Protein AF-K1SP03-F1 (afdb_monomer)

Secondary structure (DSSP, 8-state):
-PPPB-SSS--TTBHHHHHHHHHHHHHHH-TTS-EEE--BSEEESSTTTSTT-----GGGEEE--TTTB-GGGTTS----GGGGGGEEE--B---TTT---GGGSSS--HHHHIIIIIIIIIIHHHHTTSS-BEEEEE---SSTTHHHHHHHHHHHHHHHT-EEEES-S-TT-TTT--SB-TTSSSB-HHHHHHHHTTS-EETTEEBPS-SSS-STTT-B-TTT----

Structure (mmCIF, N/CA/C/O backbone):
data_AF-K1SP03-F1
#
_entry.id   AF-K1SP03-F1
#
loop_
_atom_site.group_PDB
_atom_site.id
_atom_site.type_symbol
_atom_site.label_atom_id
_atom_site.label_alt_id
_atom_site.label_comp_id
_atom_site.label_asym_id
_atom_site.label_entity_id
_atom_site.label_seq_id
_atom_site.pdbx_PDB_ins_code
_atom_site.Cartn_x
_atom_site.Cartn_y
_atom_site.Cartn_z
_atom_site.occupancy
_atom_site.B_iso_or_equiv
_atom_site.auth_seq_id
_atom_site.auth_comp_id
_atom_site.auth_asym_id
_atom_site.auth_atom_id
_atom_site.pdbx_PDB_model_num
ATOM 1 N N . ASP A 1 1 ? 23.112 -9.755 -2.859 1.00 58.22 1 ASP A N 1
ATOM 2 C CA . ASP A 1 1 ? 21.872 -10.286 -3.464 1.00 58.22 1 ASP A CA 1
ATOM 3 C C . ASP A 1 1 ? 21.440 -9.434 -4.646 1.00 58.22 1 ASP A C 1
ATOM 5 O O . ASP A 1 1 ? 21.926 -8.316 -4.769 1.00 58.22 1 ASP A O 1
ATOM 9 N N . LYS A 1 2 ? 20.618 -9.972 -5.557 1.00 79.88 2 LYS A N 1
ATOM 10 C CA . LYS A 1 2 ? 20.053 -9.197 -6.678 1.00 79.88 2 LYS A CA 1
ATOM 11 C C . LYS A 1 2 ? 18.768 -8.502 -6.217 1.00 79.88 2 LYS A C 1
ATOM 13 O O . LYS A 1 2 ? 17.974 -9.139 -5.532 1.00 79.88 2 LYS A O 1
ATOM 18 N N . ALA A 1 3 ? 18.558 -7.248 -6.621 1.00 89.19 3 ALA A N 1
ATOM 19 C CA . ALA A 1 3 ? 17.323 -6.511 -6.346 1.00 89.19 3 ALA A CA 1
ATOM 20 C C . ALA A 1 3 ? 16.101 -7.188 -6.993 1.00 89.19 3 ALA A C 1
ATOM 22 O O . ALA A 1 3 ? 16.235 -7.867 -8.017 1.00 89.19 3 ALA A O 1
ATOM 23 N N . ALA A 1 4 ? 14.917 -7.005 -6.405 1.00 96.56 4 ALA A N 1
ATOM 24 C CA . ALA A 1 4 ? 13.666 -7.441 -7.014 1.00 96.56 4 ALA A CA 1
ATOM 25 C C . ALA A 1 4 ? 13.354 -6.580 -8.247 1.00 96.56 4 ALA A C 1
ATOM 27 O O . ALA A 1 4 ? 13.444 -5.355 -8.188 1.00 96.56 4 ALA A O 1
ATOM 28 N N . ILE A 1 5 ? 12.983 -7.222 -9.353 1.00 97.56 5 ILE A N 1
ATOM 29 C CA . ILE A 1 5 ? 12.634 -6.551 -10.614 1.00 97.56 5 ILE A CA 1
ATOM 30 C C . ILE A 1 5 ? 11.190 -6.859 -11.007 1.00 97.56 5 ILE A C 1
ATOM 32 O O . ILE A 1 5 ? 10.597 -7.819 -10.515 1.00 97.56 5 ILE A O 1
ATOM 36 N N . TRP A 1 6 ? 10.641 -6.077 -11.935 1.00 98.56 6 TRP A N 1
ATOM 37 C CA . TRP A 1 6 ? 9.305 -6.290 -12.491 1.00 98.56 6 TRP A CA 1
ATOM 38 C C . TRP A 1 6 ? 9.330 -6.101 -14.010 1.00 98.56 6 TRP A C 1
ATOM 40 O O . TRP A 1 6 ? 9.355 -4.979 -14.508 1.00 98.56 6 TRP A O 1
ATOM 50 N N . ASN A 1 7 ? 9.334 -7.203 -14.759 1.00 97.81 7 ASN A N 1
ATOM 51 C CA . ASN A 1 7 ? 9.265 -7.210 -16.225 1.00 97.81 7 ASN A CA 1
ATOM 52 C C . ASN A 1 7 ? 8.624 -8.518 -16.739 1.00 97.81 7 ASN A C 1
ATOM 54 O O . ASN A 1 7 ? 7.967 -9.232 -15.979 1.00 97.81 7 ASN A O 1
ATOM 58 N N . ASP A 1 8 ? 8.793 -8.849 -18.019 1.00 96.94 8 ASP A N 1
ATOM 59 C CA . ASP A 1 8 ? 8.263 -10.069 -18.649 1.00 96.94 8 ASP A CA 1
ATOM 60 C C . ASP A 1 8 ? 9.248 -11.253 -18.697 1.00 96.94 8 ASP A C 1
ATOM 62 O O . ASP A 1 8 ? 8.969 -12.248 -19.365 1.00 96.94 8 ASP A O 1
ATOM 66 N N . SER A 1 9 ? 10.384 -11.175 -17.996 1.00 97.31 9 SER A N 1
ATOM 67 C CA . SER A 1 9 ? 11.326 -12.298 -17.892 1.00 97.31 9 SER A CA 1
ATOM 68 C C . SER A 1 9 ? 10.871 -13.347 -16.870 1.00 97.31 9 SER A C 1
ATOM 70 O O . SER A 1 9 ? 10.048 -13.074 -15.999 1.00 97.31 9 SER A O 1
ATOM 72 N N . ASP A 1 10 ? 11.468 -14.532 -16.911 1.00 97.25 10 ASP A N 1
ATOM 73 C CA . ASP A 1 10 ? 11.320 -15.602 -15.914 1.00 97.25 10 ASP A CA 1
ATOM 74 C C . ASP A 1 10 ? 12.480 -15.631 -14.897 1.00 97.25 10 ASP A C 1
ATOM 76 O O . ASP A 1 10 ? 12.729 -16.634 -14.221 1.00 97.25 10 ASP A O 1
ATOM 80 N N . SER A 1 11 ? 13.201 -14.511 -14.777 1.00 96.44 11 SER A N 1
ATOM 81 C CA . SER A 1 11 ? 14.333 -14.365 -13.863 1.00 96.44 11 SER A CA 1
ATOM 82 C C . SER A 1 11 ? 13.926 -14.656 -12.418 1.00 96.44 11 SER A C 1
ATOM 84 O O . SER A 1 11 ? 12.864 -14.243 -11.958 1.00 96.44 11 SER A O 1
ATOM 86 N N . ALA A 1 12 ? 14.808 -15.307 -11.655 1.00 95.69 12 ALA A N 1
ATOM 87 C CA . ALA A 1 12 ? 14.520 -15.700 -10.272 1.00 95.69 12 ALA A CA 1
ATOM 88 C C . ALA A 1 12 ? 14.252 -14.517 -9.316 1.00 95.69 12 ALA A C 1
ATOM 90 O O . ALA A 1 12 ? 13.628 -14.709 -8.278 1.00 95.69 12 ALA A O 1
ATOM 91 N N . ASN A 1 13 ? 14.717 -13.310 -9.654 1.00 96.62 13 ASN A N 1
ATOM 92 C CA . ASN A 1 13 ? 14.450 -12.069 -8.922 1.00 96.62 13 ASN A CA 1
ATOM 93 C C . ASN A 1 13 ? 13.309 -11.232 -9.534 1.00 96.62 13 ASN A C 1
ATOM 95 O O . ASN A 1 13 ? 13.058 -10.129 -9.054 1.00 96.62 13 ASN A O 1
ATOM 99 N N . ASN A 1 14 ? 12.626 -11.712 -10.582 1.00 98.25 14 ASN A N 1
ATOM 100 C CA . ASN A 1 14 ? 11.435 -11.045 -11.102 1.00 98.25 14 ASN A CA 1
ATOM 101 C C . ASN A 1 14 ? 10.249 -11.323 -10.176 1.00 98.25 14 ASN A C 1
ATOM 103 O O . ASN A 1 14 ? 9.689 -12.423 -10.171 1.00 98.25 14 ASN A O 1
ATOM 107 N N . TRP A 1 15 ? 9.858 -10.310 -9.409 1.00 98.56 15 TRP A N 1
ATOM 108 C CA . TRP A 1 15 ? 8.810 -10.417 -8.407 1.00 98.56 15 TRP A CA 1
ATOM 109 C C . TRP A 1 15 ? 7.462 -10.810 -9.012 1.00 98.56 15 TRP A C 1
ATOM 111 O O . TRP A 1 15 ? 6.798 -11.695 -8.477 1.00 98.56 15 TRP A O 1
ATOM 121 N N . LYS A 1 16 ? 7.104 -10.269 -10.184 1.00 98.56 16 LYS A N 1
ATOM 122 C CA . LYS A 1 16 ? 5.886 -10.660 -10.911 1.00 98.56 16 LYS A CA 1
ATOM 123 C C . LYS A 1 16 ? 5.879 -12.159 -11.217 1.00 98.56 16 LYS A C 1
ATOM 125 O O . LYS A 1 16 ? 4.906 -12.848 -10.920 1.00 98.56 16 LYS A O 1
ATOM 130 N N . TYR A 1 17 ? 6.964 -12.668 -11.801 1.00 98.62 17 TYR A N 1
ATOM 131 C CA . TYR A 1 17 ? 7.069 -14.081 -12.176 1.00 98.62 17 TYR A CA 1
ATOM 132 C C . TYR A 1 17 ? 7.039 -15.004 -10.950 1.00 98.62 17 TYR A C 1
ATOM 134 O O . TYR A 1 17 ? 6.369 -16.044 -10.950 1.00 98.62 17 TYR A O 1
ATOM 142 N N . VAL A 1 18 ? 7.727 -14.609 -9.875 1.00 98.38 18 VAL A N 1
ATOM 143 C CA . VAL A 1 18 ? 7.713 -15.330 -8.597 1.00 98.38 18 VAL A CA 1
ATOM 144 C C . VAL A 1 18 ? 6.306 -15.343 -7.997 1.00 98.38 18 VAL A C 1
ATOM 146 O O . VAL A 1 18 ? 5.839 -16.413 -7.600 1.00 98.38 18 VAL A O 1
ATOM 149 N N . ALA A 1 19 ? 5.602 -14.208 -7.995 1.00 98.69 19 ALA A N 1
ATOM 150 C CA . ALA A 1 19 ? 4.232 -14.094 -7.502 1.00 98.69 19 ALA A CA 1
ATOM 151 C C . ALA A 1 19 ? 3.261 -14.978 -8.302 1.00 98.69 19 ALA A C 1
ATOM 153 O O . ALA A 1 19 ? 2.509 -15.746 -7.706 1.00 98.69 19 ALA A O 1
ATOM 154 N N . GLU A 1 20 ? 3.320 -14.963 -9.637 1.00 98.81 20 GLU A N 1
ATOM 155 C CA . GLU A 1 20 ? 2.500 -15.827 -10.505 1.00 98.81 20 GLU A CA 1
ATOM 156 C C . GLU A 1 20 ? 2.776 -17.317 -10.255 1.00 98.81 20 GLU A C 1
ATOM 158 O O . GLU A 1 20 ? 1.854 -18.135 -10.143 1.00 98.81 20 GLU A O 1
ATOM 163 N N . THR A 1 21 ? 4.052 -17.677 -10.099 1.00 98.62 21 THR A N 1
ATOM 164 C CA . THR A 1 21 ? 4.477 -19.053 -9.820 1.00 98.62 21 THR A CA 1
ATOM 165 C C . THR A 1 21 ? 3.993 -19.524 -8.448 1.00 98.62 21 THR A C 1
ATOM 167 O O . THR A 1 21 ? 3.461 -20.633 -8.320 1.00 98.62 21 THR A O 1
ATOM 170 N N . ALA A 1 22 ? 4.157 -18.695 -7.415 1.00 98.56 22 ALA A N 1
ATOM 171 C CA . ALA A 1 22 ? 3.690 -18.983 -6.064 1.00 98.56 22 ALA A CA 1
ATOM 172 C C . ALA A 1 22 ? 2.162 -19.096 -6.027 1.00 98.56 22 ALA A C 1
ATOM 174 O O . ALA A 1 22 ? 1.630 -20.090 -5.527 1.00 98.56 22 ALA A O 1
ATOM 175 N N . ALA A 1 23 ? 1.460 -18.145 -6.641 1.00 98.69 23 ALA A N 1
ATOM 176 C CA . ALA A 1 23 ? 0.008 -18.126 -6.737 1.00 98.69 23 ALA A CA 1
ATOM 177 C C . ALA A 1 23 ? -0.538 -19.386 -7.411 1.00 98.69 23 ALA A C 1
ATOM 179 O O . ALA A 1 23 ? -1.437 -20.025 -6.870 1.00 98.69 23 ALA A O 1
ATOM 180 N N . SER A 1 24 ? 0.038 -19.807 -8.542 1.00 98.56 24 SER A N 1
ATOM 181 C CA . SER A 1 24 ? -0.360 -21.040 -9.233 1.00 98.56 24 SER A CA 1
ATOM 182 C C . SER A 1 24 ? -0.267 -22.270 -8.319 1.00 98.56 24 SER A C 1
ATOM 184 O O . SER A 1 24 ? -1.197 -23.079 -8.249 1.00 98.56 24 SER A O 1
ATOM 186 N N . ARG A 1 25 ? 0.816 -22.382 -7.536 1.00 98.56 25 ARG A N 1
ATOM 187 C CA . ARG A 1 25 ? 1.018 -23.484 -6.578 1.00 98.56 25 ARG A CA 1
ATOM 188 C C . ARG A 1 25 ? 0.040 -23.423 -5.405 1.00 98.56 25 ARG A C 1
ATOM 190 O O . ARG A 1 25 ? -0.506 -24.459 -5.025 1.00 98.56 25 ARG A O 1
ATOM 197 N N . ILE A 1 26 ? -0.196 -22.234 -4.852 1.00 98.69 26 ILE A N 1
ATOM 198 C CA . ILE A 1 26 ? -1.140 -22.010 -3.748 1.00 98.69 26 ILE A CA 1
ATOM 199 C C . ILE A 1 26 ? -2.563 -22.346 -4.202 1.00 98.69 26 ILE A C 1
ATOM 201 O O . ILE A 1 26 ? -3.243 -23.151 -3.567 1.00 98.69 26 ILE A O 1
ATOM 205 N N . LEU A 1 27 ? -2.995 -21.808 -5.340 1.00 98.56 27 LEU A N 1
ATOM 206 C CA . LEU A 1 27 ? -4.355 -21.957 -5.861 1.00 98.56 27 LEU A CA 1
ATOM 207 C C . LEU A 1 27 ? -4.646 -23.372 -6.373 1.00 98.56 27 LEU A C 1
ATOM 209 O O . LEU A 1 27 ? -5.798 -23.804 -6.368 1.00 98.56 27 LEU A O 1
ATOM 213 N N . ALA A 1 28 ? -3.617 -24.135 -6.751 1.00 98.12 28 ALA A N 1
ATOM 214 C CA . ALA A 1 28 ? -3.750 -25.569 -7.005 1.00 98.12 28 ALA A CA 1
ATOM 215 C C . ALA A 1 28 ? -4.103 -26.372 -5.738 1.00 98.12 28 ALA A C 1
ATOM 217 O O . ALA A 1 28 ? -4.653 -27.468 -5.845 1.00 98.12 28 ALA A O 1
ATOM 218 N N . LYS A 1 29 ? -3.789 -25.851 -4.544 1.00 98.38 29 LYS A N 1
ATOM 219 C CA . LYS A 1 29 ? -4.114 -26.475 -3.251 1.00 98.38 29 LYS A CA 1
ATOM 220 C C . LYS A 1 29 ? -5.362 -25.883 -2.610 1.00 98.38 29 LYS A C 1
ATOM 222 O O . LYS A 1 29 ? -6.171 -26.632 -2.072 1.00 98.38 29 LYS A O 1
ATOM 227 N N . ASN A 1 30 ? -5.525 -24.567 -2.671 1.00 98.19 30 ASN A N 1
ATOM 228 C CA . ASN A 1 30 ? -6.682 -23.870 -2.137 1.00 98.19 30 ASN A CA 1
ATOM 229 C C . ASN A 1 30 ? -7.154 -22.797 -3.129 1.00 98.19 30 ASN A C 1
ATOM 231 O O . ASN A 1 30 ? -6.634 -21.685 -3.115 1.00 98.19 30 ASN A O 1
ATOM 235 N N . PRO A 1 31 ? -8.161 -23.086 -3.970 1.00 97.56 31 PRO A N 1
ATOM 236 C CA . PRO A 1 31 ? -8.657 -22.125 -4.952 1.00 97.56 31 PRO A CA 1
ATOM 237 C C . PRO A 1 31 ? -9.503 -21.004 -4.327 1.00 97.56 31 PRO A C 1
ATOM 239 O O . PRO A 1 31 ? -10.005 -20.146 -5.050 1.00 97.56 31 PRO A O 1
ATOM 242 N N . ASN A 1 32 ? -9.723 -21.010 -3.008 1.00 96.12 32 ASN A N 1
ATOM 243 C CA . ASN A 1 32 ? -10.592 -20.040 -2.348 1.00 96.12 32 ASN A CA 1
ATOM 244 C C . ASN A 1 32 ? -9.845 -18.824 -1.797 1.00 96.12 32 ASN A C 1
ATOM 246 O O . ASN A 1 32 ? -10.490 -17.792 -1.628 1.00 96.12 32 ASN A O 1
ATOM 250 N N . VAL A 1 33 ? -8.531 -18.911 -1.566 1.00 97.19 33 VAL A N 1
ATOM 251 C CA . VAL A 1 33 ? -7.749 -17.786 -1.024 1.00 97.19 33 VAL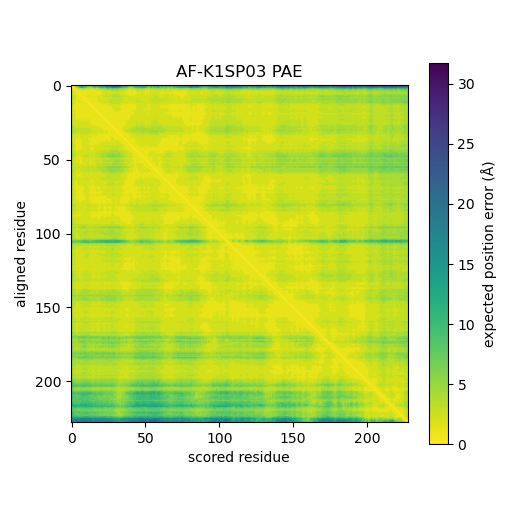 A CA 1
ATOM 252 C C . VAL A 1 33 ? -7.581 -16.661 -2.039 1.00 97.19 33 VAL A C 1
ATOM 254 O O . VAL A 1 33 ? -7.600 -16.890 -3.249 1.00 97.19 33 VAL A O 1
ATOM 257 N N . LEU A 1 34 ? -7.399 -15.451 -1.519 1.00 97.75 34 LEU A N 1
ATOM 258 C CA . LEU A 1 34 ? -6.895 -14.317 -2.283 1.00 97.75 34 LEU A CA 1
ATOM 259 C C . LEU A 1 34 ? -5.365 -14.381 -2.351 1.00 97.75 34 LEU A C 1
ATOM 261 O O . LEU A 1 34 ? -4.717 -14.934 -1.462 1.00 97.75 34 LEU A O 1
ATOM 265 N N . ILE A 1 35 ? -4.806 -13.808 -3.409 1.00 98.69 35 ILE A N 1
ATOM 266 C CA . ILE A 1 35 ? -3.374 -13.634 -3.624 1.00 98.69 35 ILE A CA 1
ATOM 267 C C . ILE A 1 35 ? -3.099 -12.137 -3.571 1.00 98.69 35 ILE A C 1
ATOM 269 O O . ILE A 1 35 ? -3.490 -11.402 -4.478 1.00 98.69 35 ILE A O 1
ATOM 273 N N . MET A 1 36 ? -2.448 -11.707 -2.495 1.00 98.50 36 MET A N 1
ATOM 274 C CA . MET A 1 36 ? -2.003 -10.330 -2.307 1.00 98.50 36 MET A CA 1
ATOM 275 C C . MET A 1 36 ? -0.597 -10.189 -2.890 1.00 98.50 36 MET A C 1
ATOM 277 O O . MET A 1 36 ? 0.282 -10.982 -2.556 1.00 98.50 36 MET A O 1
ATOM 281 N N . VAL A 1 37 ? -0.403 -9.228 -3.792 1.00 98.81 37 VAL A N 1
ATOM 282 C CA . VAL A 1 37 ? 0.886 -8.976 -4.451 1.00 98.81 37 VAL A CA 1
ATOM 283 C C . VAL A 1 37 ? 1.314 -7.537 -4.192 1.00 98.81 37 VAL A C 1
ATOM 285 O O . VAL A 1 37 ? 0.683 -6.599 -4.680 1.00 98.81 37 VAL A O 1
ATOM 288 N N . GLU A 1 38 ? 2.379 -7.377 -3.417 1.00 98.81 38 GLU A N 1
ATOM 289 C CA . GLU A 1 38 ? 3.046 -6.095 -3.172 1.00 98.81 38 GLU A CA 1
ATOM 290 C C . GLU A 1 38 ? 3.824 -5.614 -4.409 1.00 98.81 38 GLU A C 1
ATOM 292 O O . GLU A 1 38 ? 3.986 -6.348 -5.388 1.00 98.81 38 GLU A O 1
ATOM 297 N N . GLY A 1 39 ? 4.306 -4.374 -4.374 1.00 98.50 39 GLY A N 1
ATOM 298 C CA . GLY A 1 39 ? 5.209 -3.801 -5.374 1.00 98.50 39 GLY A CA 1
ATOM 299 C C . GLY A 1 39 ? 6.690 -4.122 -5.147 1.00 98.50 39 GLY A C 1
ATOM 300 O O . GLY A 1 39 ? 7.065 -4.872 -4.250 1.00 98.50 39 GLY A O 1
ATOM 301 N N . THR A 1 40 ? 7.553 -3.529 -5.968 1.00 98.19 40 THR A N 1
ATOM 302 C CA . THR A 1 40 ? 9.012 -3.485 -5.745 1.00 98.19 40 THR A CA 1
ATOM 303 C C . THR A 1 40 ? 9.417 -2.144 -5.118 1.00 98.19 40 THR A C 1
ATOM 305 O O . THR A 1 40 ? 8.559 -1.339 -4.773 1.00 98.19 40 THR A O 1
ATOM 308 N N . GLU A 1 41 ? 10.714 -1.897 -4.925 1.00 97.56 41 GLU A N 1
ATOM 309 C CA . GLU A 1 41 ? 11.236 -0.571 -4.543 1.00 97.56 41 GLU A CA 1
ATOM 310 C C . GLU A 1 41 ? 11.382 0.333 -5.775 1.00 97.56 41 GLU A C 1
ATOM 312 O O . GLU A 1 41 ? 10.904 1.467 -5.807 1.00 97.56 41 GLU A O 1
ATOM 317 N N . ILE A 1 42 ? 11.992 -0.207 -6.833 1.00 97.19 42 ILE A N 1
ATOM 318 C CA . ILE A 1 42 ? 12.332 0.534 -8.046 1.00 97.19 42 ILE A CA 1
ATOM 319 C C . ILE A 1 42 ? 11.546 0.050 -9.263 1.00 97.19 42 ILE A C 1
ATOM 321 O O . ILE A 1 42 ? 11.196 -1.131 -9.373 1.00 97.19 42 ILE A O 1
ATOM 325 N N . TYR A 1 43 ? 11.321 0.966 -10.204 1.00 98.06 43 TYR A N 1
ATOM 326 C CA . TYR A 1 43 ? 10.822 0.670 -11.544 1.00 98.06 43 TYR A CA 1
ATOM 327 C C . TYR A 1 43 ? 11.463 1.611 -12.576 1.00 98.06 43 TYR A C 1
ATOM 329 O O . TYR A 1 43 ? 11.526 2.806 -12.295 1.00 98.06 43 TYR A O 1
ATOM 337 N N . PRO A 1 44 ? 11.924 1.140 -13.750 1.00 98.06 44 PRO A N 1
ATOM 338 C CA . PRO A 1 44 ? 12.605 1.985 -14.726 1.00 98.06 44 PRO A CA 1
ATOM 339 C C . PRO A 1 44 ? 11.756 3.177 -15.180 1.00 98.06 44 PRO A C 1
ATOM 341 O O . PRO A 1 44 ? 10.557 3.028 -15.435 1.00 98.06 44 PRO A O 1
ATOM 344 N N . THR A 1 45 ? 12.376 4.349 -15.332 1.00 97.81 45 THR A N 1
ATOM 345 C CA . THR A 1 45 ? 11.708 5.531 -15.906 1.00 97.81 45 THR A CA 1
ATOM 346 C C . THR A 1 45 ? 11.451 5.374 -17.404 1.00 97.81 45 THR A C 1
ATOM 348 O O . THR A 1 45 ? 10.427 5.836 -17.908 1.00 97.81 45 THR A O 1
ATOM 351 N N . ASP A 1 46 ? 12.320 4.636 -18.100 1.00 97.50 46 ASP A N 1
ATOM 352 C CA . ASP A 1 46 ? 12.106 4.153 -19.462 1.00 97.50 46 ASP A CA 1
ATOM 353 C C . ASP A 1 46 ? 12.226 2.626 -19.528 1.00 97.50 46 ASP A C 1
ATOM 355 O O . ASP A 1 46 ? 13.297 2.045 -19.720 1.00 97.50 46 ASP A O 1
ATOM 359 N N . ILE A 1 47 ? 11.077 1.958 -19.420 1.00 96.31 47 ILE A N 1
ATOM 360 C CA . ILE A 1 47 ? 10.991 0.498 -19.491 1.00 96.31 47 ILE A CA 1
ATOM 361 C C . ILE A 1 47 ? 11.430 -0.075 -20.846 1.00 96.31 47 ILE A C 1
ATOM 363 O O . ILE A 1 47 ? 11.717 -1.266 -20.940 1.00 96.31 47 ILE A O 1
ATOM 367 N N . LYS A 1 48 ? 11.490 0.725 -21.919 1.00 95.88 48 LYS A N 1
ATOM 368 C CA . LYS A 1 48 ? 11.924 0.231 -23.235 1.00 95.88 48 LYS A CA 1
ATOM 369 C C . LYS A 1 48 ? 13.439 0.111 -23.321 1.00 95.88 48 LYS A C 1
ATOM 371 O O . LYS A 1 48 ? 13.917 -0.822 -23.963 1.00 95.88 48 LYS A O 1
ATOM 376 N N . SER A 1 49 ? 14.173 1.036 -22.706 1.00 96.88 49 SER A N 1
ATOM 377 C CA . SER A 1 49 ? 15.639 1.062 -22.746 1.00 96.88 49 SER A CA 1
ATOM 378 C C . SER A 1 49 ? 16.293 0.378 -21.545 1.00 96.88 49 SER A C 1
ATOM 380 O O . SER A 1 49 ? 17.351 -0.219 -21.718 1.00 96.88 49 SER A O 1
ATOM 382 N N . ASN A 1 50 ? 15.652 0.375 -20.372 1.00 97.19 50 ASN A N 1
ATOM 383 C CA . ASN A 1 50 ? 16.184 -0.213 -19.135 1.00 97.19 50 ASN A CA 1
ATOM 384 C C . ASN A 1 50 ? 15.300 -1.363 -18.605 1.00 97.19 50 ASN A C 1
ATOM 386 O O . ASN A 1 50 ? 15.073 -1.525 -17.407 1.00 97.19 50 ASN A O 1
ATOM 390 N N . LYS A 1 51 ? 14.756 -2.179 -19.516 1.00 96.62 51 LYS A N 1
ATOM 391 C CA . LYS A 1 51 ? 13.842 -3.287 -19.181 1.00 96.62 51 LYS A CA 1
ATOM 392 C C . LYS A 1 51 ? 14.468 -4.359 -18.293 1.00 96.62 51 LYS A C 1
ATOM 394 O O . LYS A 1 51 ? 13.763 -5.049 -17.556 1.00 96.62 51 LYS A O 1
ATOM 399 N N . ASP A 1 52 ? 15.772 -4.552 -18.425 1.00 95.00 52 ASP A N 1
ATOM 400 C CA . ASP A 1 52 ? 16.548 -5.563 -17.714 1.00 95.00 52 ASP A CA 1
ATOM 401 C C . ASP A 1 52 ? 17.108 -5.065 -16.374 1.00 95.00 52 ASP A C 1
ATOM 403 O O . ASP A 1 52 ? 17.741 -5.854 -15.672 1.00 95.00 52 ASP A O 1
ATOM 407 N N . PHE A 1 53 ? 16.820 -3.809 -15.996 1.00 96.50 53 PHE A N 1
ATOM 408 C CA . PHE A 1 53 ? 17.290 -3.179 -14.759 1.00 96.50 53 PHE A CA 1
ATOM 409 C C . PHE A 1 53 ? 18.827 -3.180 -14.673 1.00 96.50 53 PHE A C 1
ATOM 411 O O . PHE A 1 53 ? 19.410 -3.421 -13.614 1.00 96.50 53 PHE A O 1
ATOM 418 N N . SER A 1 54 ? 19.496 -2.982 -15.814 1.00 94.56 54 SER A N 1
ATOM 419 C CA . SER A 1 54 ? 20.959 -2.971 -15.904 1.00 94.56 54 SER A CA 1
ATOM 420 C C . SER A 1 54 ? 21.578 -1.606 -15.614 1.00 94.56 54 SER A C 1
ATOM 422 O O . SER A 1 54 ? 22.772 -1.551 -15.302 1.00 94.56 54 SER A O 1
ATOM 424 N N . SER A 1 55 ? 20.800 -0.516 -15.684 1.00 96.12 55 SER A N 1
ATOM 425 C CA . SER A 1 55 ? 21.314 0.810 -15.335 1.00 96.12 55 SER A CA 1
ATOM 426 C C . SER A 1 55 ? 21.749 0.860 -13.872 1.00 96.12 55 SER A C 1
ATOM 428 O O . SER A 1 55 ? 21.052 0.372 -12.982 1.00 96.12 55 SER A O 1
ATOM 430 N N . THR A 1 56 ? 22.899 1.483 -13.633 1.00 94.38 56 THR A N 1
ATOM 431 C CA . THR A 1 56 ? 23.418 1.794 -12.296 1.00 94.38 56 THR A CA 1
ATOM 432 C C . THR A 1 56 ? 23.218 3.266 -11.928 1.00 94.38 56 THR A C 1
ATOM 434 O O . THR A 1 56 ? 23.832 3.730 -10.972 1.00 94.38 56 THR A O 1
ATOM 437 N N . ASN A 1 57 ? 22.464 4.021 -12.731 1.00 96.88 57 ASN A N 1
ATOM 438 C CA . ASN A 1 57 ? 22.114 5.407 -12.451 1.00 96.88 57 ASN A CA 1
ATOM 439 C C . ASN A 1 57 ? 20.739 5.459 -11.780 1.00 96.88 57 ASN A C 1
ATOM 441 O O . ASN A 1 57 ? 19.759 4.988 -12.355 1.00 96.88 57 ASN A O 1
ATOM 445 N N . ASP A 1 58 ? 20.668 6.054 -10.593 1.00 95.75 58 ASP A N 1
ATOM 446 C CA . ASP A 1 58 ? 19.429 6.147 -9.819 1.00 95.75 58 ASP A CA 1
ATOM 447 C C . ASP A 1 58 ? 18.354 6.959 -10.566 1.00 95.75 58 ASP A C 1
ATOM 449 O O . ASP A 1 58 ? 17.181 6.594 -10.536 1.00 95.75 58 ASP A O 1
ATOM 453 N N . ASP A 1 59 ? 18.740 7.973 -11.347 1.00 96.94 59 ASP A N 1
ATOM 454 C CA . ASP A 1 59 ? 17.795 8.786 -12.134 1.00 96.94 59 ASP A CA 1
ATOM 455 C C . ASP A 1 59 ? 17.037 7.979 -13.213 1.00 96.94 59 ASP A C 1
ATOM 457 O O . ASP A 1 59 ? 15.998 8.415 -13.723 1.00 96.94 59 ASP A O 1
ATOM 461 N N . ASP A 1 60 ? 17.519 6.778 -13.551 1.00 97.75 60 ASP A N 1
ATOM 462 C CA . ASP A 1 60 ? 16.855 5.875 -14.494 1.00 97.75 60 ASP A CA 1
ATOM 463 C C . ASP A 1 60 ? 15.747 5.035 -13.830 1.00 97.75 60 ASP A C 1
ATOM 465 O O . ASP A 1 60 ? 15.136 4.181 -14.488 1.00 97.75 60 ASP A O 1
ATOM 469 N N . TYR A 1 61 ? 15.452 5.275 -12.546 1.00 97.94 61 TYR A N 1
ATOM 470 C CA . TYR A 1 61 ? 14.424 4.577 -11.780 1.00 97.94 61 TYR A CA 1
ATOM 471 C C . TYR A 1 61 ? 13.478 5.526 -11.037 1.00 97.94 61 TYR A C 1
ATOM 473 O O . TYR A 1 61 ? 13.864 6.498 -10.397 1.00 97.94 61 TYR A O 1
ATOM 481 N N . TYR A 1 62 ? 12.195 5.179 -11.047 1.00 97.81 62 TYR A N 1
ATOM 482 C CA . TYR A 1 62 ? 11.251 5.636 -10.040 1.00 97.81 62 TYR A CA 1
ATOM 483 C C . TYR A 1 62 ? 11.480 4.839 -8.759 1.00 97.81 62 TYR A C 1
ATOM 485 O O . TYR A 1 62 ? 11.260 3.626 -8.756 1.00 97.81 62 TYR A O 1
ATOM 493 N N . PHE A 1 63 ? 11.865 5.516 -7.681 1.00 97.38 63 PHE A N 1
ATOM 494 C CA . PHE A 1 63 ? 11.928 4.939 -6.340 1.00 97.38 63 PHE A CA 1
ATOM 495 C C . PHE A 1 63 ? 10.585 5.071 -5.622 1.00 97.38 63 PHE A C 1
ATOM 497 O O . PHE A 1 63 ? 9.864 6.057 -5.791 1.00 97.38 63 PHE A O 1
ATOM 504 N N . ASN A 1 64 ? 10.257 4.073 -4.808 1.00 97.75 64 ASN A N 1
ATOM 505 C CA . ASN A 1 64 ? 9.168 4.128 -3.845 1.00 97.75 64 ASN A CA 1
ATOM 506 C C . ASN A 1 64 ? 9.516 3.307 -2.589 1.00 97.75 64 ASN A C 1
ATOM 508 O O . ASN A 1 64 ? 10.589 2.715 -2.503 1.00 97.75 64 ASN A O 1
ATOM 512 N N . TRP A 1 65 ? 8.601 3.245 -1.624 1.00 98.00 65 TRP A N 1
ATOM 513 C CA . TRP A 1 65 ? 8.663 2.312 -0.500 1.00 98.00 65 TRP A CA 1
ATOM 514 C C . TRP A 1 65 ? 8.872 0.868 -0.970 1.00 98.00 65 TRP A C 1
ATOM 516 O O . TRP A 1 65 ? 8.374 0.468 -2.027 1.00 98.00 65 TRP A O 1
ATOM 526 N N . TRP A 1 66 ? 9.556 0.058 -0.160 1.00 98.12 66 TRP A N 1
ATOM 527 C CA . TRP A 1 66 ? 9.569 -1.393 -0.350 1.00 98.12 66 TRP A CA 1
ATOM 528 C C . TRP A 1 66 ? 8.132 -1.913 -0.332 1.00 98.12 66 TRP A C 1
ATOM 530 O O . TRP A 1 66 ? 7.370 -1.574 0.568 1.00 98.12 66 TRP A O 1
ATOM 540 N N . GLY A 1 67 ? 7.742 -2.671 -1.358 1.00 97.94 67 GLY A N 1
ATOM 541 C CA . GLY A 1 67 ? 6.355 -3.110 -1.520 1.00 97.94 67 GLY A CA 1
ATOM 542 C C . GLY A 1 67 ? 5.410 -2.046 -2.097 1.00 97.94 67 GLY A C 1
ATOM 543 O O . GLY A 1 67 ? 4.262 -2.354 -2.405 1.00 97.94 67 GLY A O 1
ATOM 544 N N . GLY A 1 68 ? 5.856 -0.802 -2.297 1.00 98.00 68 GLY A N 1
ATOM 545 C CA . GLY A 1 68 ? 5.017 0.325 -2.724 1.00 98.00 68 GLY A CA 1
ATOM 546 C C . GLY A 1 68 ? 5.050 0.636 -4.224 1.00 98.00 68 GLY A C 1
ATOM 547 O O . GLY A 1 68 ? 4.171 1.341 -4.727 1.00 98.00 68 GLY A O 1
ATOM 548 N N . ASN A 1 69 ? 6.040 0.151 -4.980 1.00 98.38 69 ASN A N 1
ATOM 549 C CA . ASN A 1 69 ? 6.150 0.446 -6.412 1.00 98.38 69 ASN A CA 1
ATOM 550 C C . ASN A 1 69 ? 5.388 -0.580 -7.264 1.00 98.38 69 ASN A C 1
ATOM 552 O O . ASN A 1 69 ? 5.908 -1.642 -7.606 1.00 98.38 69 ASN A O 1
ATOM 556 N N . LEU A 1 70 ? 4.146 -0.257 -7.629 1.00 98.81 70 LEU A N 1
ATOM 557 C CA . LEU A 1 70 ? 3.304 -1.061 -8.523 1.00 98.81 70 LEU A CA 1
ATOM 558 C C . LEU A 1 70 ? 3.212 -0.462 -9.941 1.00 98.81 70 LEU A C 1
ATOM 560 O O . LEU A 1 70 ? 2.321 -0.827 -10.713 1.00 98.81 70 LEU A O 1
ATOM 564 N N . ARG A 1 71 ? 4.147 0.417 -10.338 1.00 98.56 71 ARG A N 1
ATOM 565 C CA . ARG A 1 71 ? 4.191 1.005 -11.696 1.00 98.56 71 ARG A CA 1
ATOM 566 C C . ARG A 1 71 ? 4.217 -0.061 -12.788 1.00 98.56 71 ARG A C 1
ATOM 568 O O . ARG A 1 71 ? 3.522 0.076 -13.795 1.00 98.56 71 ARG A O 1
ATOM 575 N N . GLY A 1 72 ? 4.937 -1.156 -12.539 1.00 98.25 72 GLY A N 1
ATOM 576 C CA . GLY A 1 72 ? 5.053 -2.292 -13.453 1.00 98.25 72 GLY A CA 1
ATOM 577 C C . GLY A 1 72 ? 3.733 -2.974 -13.805 1.00 98.25 72 GLY A C 1
ATOM 578 O O . GLY A 1 72 ? 3.667 -3.659 -14.821 1.00 98.25 72 GLY A O 1
ATOM 579 N N . VAL A 1 73 ? 2.653 -2.750 -13.049 1.00 98.69 73 VAL A N 1
ATOM 580 C CA . VAL A 1 73 ? 1.317 -3.273 -13.378 1.00 98.69 73 VAL A CA 1
ATOM 581 C C . VAL A 1 73 ? 0.764 -2.664 -14.674 1.00 98.69 73 VAL A C 1
ATOM 583 O O . VAL A 1 73 ? -0.017 -3.329 -15.356 1.00 98.69 73 VAL A O 1
ATOM 586 N N . LYS A 1 74 ? 1.169 -1.438 -15.049 1.00 97.88 74 LYS A N 1
ATOM 587 C CA . LYS A 1 74 ? 0.751 -0.801 -16.316 1.00 97.88 74 LYS A CA 1
ATOM 588 C C . LYS A 1 74 ? 1.264 -1.571 -17.535 1.00 97.88 74 LYS A C 1
ATOM 590 O O . LYS A 1 74 ? 0.526 -1.737 -18.502 1.00 97.88 74 LYS A O 1
ATOM 595 N N . ASP A 1 75 ? 2.505 -2.043 -17.465 1.00 98.00 75 ASP A N 1
ATOM 596 C CA . ASP A 1 75 ? 3.201 -2.678 -18.588 1.00 98.00 75 ASP A CA 1
ATOM 597 C C . ASP A 1 75 ? 3.101 -4.210 -18.539 1.00 98.00 75 ASP A C 1
ATOM 599 O O . ASP A 1 75 ? 2.907 -4.872 -19.560 1.00 98.00 75 ASP A O 1
ATOM 603 N N . PHE A 1 76 ? 3.202 -4.778 -17.336 1.00 98.50 76 PHE A N 1
ATOM 604 C CA . PHE A 1 76 ? 3.256 -6.214 -17.077 1.00 98.50 76 PHE A CA 1
ATOM 605 C C . PHE A 1 76 ? 2.330 -6.579 -15.903 1.00 98.50 76 PHE A C 1
ATOM 607 O O . PHE A 1 76 ? 2.812 -6.893 -14.810 1.00 98.50 76 PHE A O 1
ATOM 614 N N . PRO A 1 77 ? 0.998 -6.556 -16.081 1.00 98.38 77 PRO A N 1
ATOM 615 C CA . PRO A 1 77 ? 0.074 -6.951 -15.022 1.00 98.38 77 PRO A CA 1
ATOM 616 C C . PRO A 1 77 ? 0.270 -8.424 -14.635 1.00 98.38 77 PRO A C 1
ATOM 618 O O . PRO A 1 77 ? 0.529 -9.275 -15.491 1.00 98.38 77 PRO A O 1
ATOM 621 N N . VAL A 1 78 ? 0.115 -8.734 -13.345 1.00 98.75 78 VAL A N 1
ATOM 622 C CA . VAL A 1 78 ? 0.101 -10.111 -12.828 1.00 98.75 78 VAL A CA 1
ATOM 623 C C . VAL A 1 78 ? -1.061 -10.888 -13.446 1.00 98.75 78 VAL A C 1
ATOM 625 O O . VAL A 1 78 ? -2.218 -10.460 -13.396 1.00 98.75 78 VAL A O 1
ATOM 628 N N . ASN A 1 79 ? -0.753 -12.062 -13.987 1.00 98.19 79 ASN A N 1
ATOM 629 C CA . ASN A 1 79 ? -1.693 -12.963 -14.634 1.00 98.19 79 ASN A CA 1
ATOM 630 C C . ASN A 1 79 ? -1.787 -14.294 -13.874 1.00 98.19 79 ASN A C 1
ATOM 632 O O . ASN A 1 79 ? -0.908 -15.150 -13.956 1.00 98.19 79 ASN A O 1
ATOM 636 N N . LEU A 1 80 ? -2.904 -14.497 -13.174 1.00 98.44 80 LEU A N 1
ATOM 637 C CA . LEU A 1 80 ? -3.219 -15.737 -12.451 1.00 98.44 80 LEU A CA 1
ATOM 638 C C . LEU A 1 80 ? -4.055 -16.720 -13.299 1.00 98.44 80 LEU A C 1
ATOM 640 O O . LEU A 1 80 ? -4.601 -17.706 -12.786 1.00 98.44 80 LEU A O 1
ATOM 644 N N . GLY A 1 81 ? -4.203 -16.452 -14.599 1.00 97.31 81 GLY A N 1
ATOM 645 C CA . GLY A 1 81 ? -4.992 -17.245 -15.536 1.00 97.31 81 GLY A CA 1
ATOM 646 C C . GLY A 1 81 ? -6.464 -17.315 -15.131 1.00 97.31 81 GLY A C 1
ATOM 647 O O . GLY A 1 81 ? -7.112 -16.307 -14.862 1.00 97.31 81 GLY A O 1
ATOM 648 N N . LYS A 1 82 ? -7.013 -18.533 -15.041 1.00 96.88 82 LYS A N 1
ATOM 649 C CA . LYS A 1 82 ? -8.422 -18.751 -14.655 1.00 96.88 82 LYS A CA 1
ATOM 650 C C . LYS A 1 82 ? -8.772 -18.271 -13.238 1.00 96.88 82 LYS A C 1
ATOM 652 O O . LYS A 1 82 ? -9.951 -18.215 -12.904 1.00 96.88 82 LYS A O 1
ATOM 657 N N . TYR A 1 83 ? -7.771 -17.969 -12.409 1.00 98.00 83 TYR A N 1
ATOM 658 C CA . TYR A 1 83 ? -7.941 -17.474 -11.044 1.00 98.00 83 TYR A CA 1
ATOM 659 C C . TYR A 1 83 ? -7.697 -15.964 -10.927 1.00 98.00 83 TYR A C 1
ATOM 661 O O . TYR A 1 83 ? -7.430 -15.476 -9.833 1.00 98.00 83 TYR A O 1
ATOM 669 N N . GLN A 1 84 ? -7.779 -15.204 -12.026 1.00 98.06 84 GLN A N 1
ATOM 670 C CA . GLN A 1 84 ? -7.552 -13.753 -11.999 1.00 98.06 84 GLN A CA 1
ATOM 671 C C . GLN A 1 84 ? -8.425 -13.026 -10.962 1.00 98.06 84 GLN A C 1
ATOM 673 O O . GLN A 1 84 ? -7.984 -12.057 -10.356 1.00 98.06 84 GLN A O 1
ATOM 678 N N . ASN A 1 85 ? -9.624 -13.544 -10.675 1.00 97.25 85 ASN A N 1
ATOM 679 C CA . ASN A 1 85 ? -10.523 -13.023 -9.640 1.00 97.25 85 ASN A CA 1
ATOM 680 C C . ASN A 1 85 ? -10.026 -13.213 -8.191 1.00 97.25 85 ASN A C 1
ATOM 682 O O . ASN A 1 85 ? -10.760 -12.901 -7.256 1.00 97.25 85 ASN A O 1
ATOM 686 N N . LYS A 1 86 ? -8.833 -13.779 -7.992 1.00 98.25 86 LYS A N 1
ATOM 687 C CA . LYS A 1 86 ? -8.178 -13.935 -6.687 1.00 98.25 86 LYS A CA 1
ATOM 688 C C . LYS A 1 86 ? -7.089 -12.901 -6.439 1.00 98.25 86 LYS A C 1
ATOM 690 O O . LYS A 1 86 ? -6.595 -12.839 -5.320 1.00 98.25 86 LYS A O 1
ATOM 695 N N . LEU A 1 87 ? -6.707 -12.126 -7.452 1.00 98.62 87 LEU A N 1
ATOM 696 C CA . LEU A 1 87 ? -5.646 -11.135 -7.340 1.00 98.62 87 LEU A CA 1
ATOM 697 C C . LEU A 1 87 ? -6.116 -9.897 -6.567 1.00 98.62 87 LEU A C 1
ATOM 699 O O . LEU A 1 87 ? -7.169 -9.335 -6.865 1.00 98.62 87 LEU A O 1
ATOM 703 N N . VAL A 1 88 ? -5.280 -9.451 -5.635 1.00 98.62 88 VAL A N 1
ATOM 704 C CA . VAL A 1 88 ? -5.347 -8.148 -4.966 1.00 98.62 88 VAL A CA 1
ATOM 705 C C . VAL A 1 88 ? -3.941 -7.553 -5.008 1.00 98.62 88 VAL A C 1
ATOM 707 O O . VAL A 1 88 ? -2.981 -8.249 -4.675 1.00 98.62 88 VAL A O 1
ATOM 710 N N . TYR A 1 89 ? -3.789 -6.293 -5.411 1.00 98.88 89 TYR A N 1
ATOM 711 C CA . TYR A 1 89 ? -2.497 -5.613 -5.260 1.00 98.88 89 TYR A CA 1
ATOM 712 C C . TYR A 1 89 ? -2.415 -4.933 -3.896 1.00 98.88 89 TYR A C 1
ATOM 714 O O . TYR A 1 89 ? -3.418 -4.402 -3.411 1.00 98.88 89 TYR A O 1
ATOM 722 N N . SER A 1 90 ? -1.231 -4.969 -3.285 1.00 98.81 90 SER A N 1
ATOM 723 C CA . SER A 1 90 ? -1.060 -4.608 -1.880 1.00 98.81 90 SER A CA 1
ATOM 724 C C . SER A 1 90 ? 0.106 -3.645 -1.635 1.00 98.81 90 SER A C 1
ATOM 726 O O . SER A 1 90 ? 1.156 -4.095 -1.197 1.00 98.81 90 SER A O 1
ATOM 728 N N . PRO A 1 91 ? -0.012 -2.341 -1.953 1.00 98.69 91 PRO A N 1
ATOM 729 C CA . PRO A 1 91 ? 1.081 -1.397 -1.727 1.00 98.69 91 PRO A CA 1
ATOM 730 C C . PRO A 1 91 ? 1.345 -1.156 -0.235 1.00 98.69 91 PRO A C 1
ATOM 732 O O . PRO A 1 91 ? 0.406 -1.136 0.564 1.00 98.69 91 PRO A O 1
ATOM 735 N N . HIS A 1 92 ? 2.605 -0.904 0.118 1.00 98.69 92 HIS A N 1
ATOM 736 C CA . HIS A 1 92 ? 2.994 -0.288 1.393 1.00 98.69 92 HIS A CA 1
ATOM 737 C C . HIS A 1 92 ? 3.283 1.199 1.166 1.00 98.69 92 HIS A C 1
ATOM 739 O O . HIS A 1 92 ? 3.844 1.570 0.130 1.00 98.69 92 HIS A O 1
ATOM 745 N N . ASP A 1 93 ? 2.900 2.052 2.115 1.00 98.44 93 ASP A N 1
ATOM 746 C CA . ASP A 1 93 ? 3.133 3.495 2.034 1.00 98.44 93 ASP A CA 1
ATOM 747 C C . ASP A 1 93 ? 3.309 4.083 3.438 1.00 98.44 93 ASP A C 1
ATOM 749 O O . ASP A 1 93 ? 2.546 3.774 4.354 1.00 98.44 93 ASP A O 1
ATOM 753 N N . TYR A 1 94 ? 4.317 4.933 3.613 1.00 98.50 94 TYR A N 1
ATOM 754 C CA . TYR A 1 94 ? 4.710 5.466 4.916 1.00 98.50 94 TYR A CA 1
ATOM 755 C C . TYR A 1 94 ? 4.957 6.973 4.881 1.00 98.50 94 TYR A C 1
ATOM 757 O O . TYR A 1 94 ? 5.024 7.593 3.822 1.00 98.50 94 TYR A O 1
ATOM 765 N N . GLY A 1 95 ? 5.069 7.569 6.068 1.00 98.00 95 GLY A N 1
ATOM 766 C CA . GLY A 1 95 ? 5.371 8.984 6.242 1.00 98.00 95 GLY A CA 1
ATOM 767 C C . GLY A 1 95 ? 6.860 9.287 6.458 1.00 98.00 95 GLY A C 1
ATOM 768 O O . GLY A 1 95 ? 7.703 8.384 6.510 1.00 98.00 95 GLY A O 1
ATOM 769 N N . PRO A 1 96 ? 7.202 10.576 6.639 1.00 96.75 96 PRO A N 1
ATOM 770 C CA . PRO A 1 96 ? 8.585 11.063 6.688 1.00 96.75 96 PRO A CA 1
ATOM 771 C C . PRO A 1 96 ? 9.416 10.532 7.867 1.00 96.75 96 PRO A C 1
ATOM 773 O O . PRO A 1 96 ?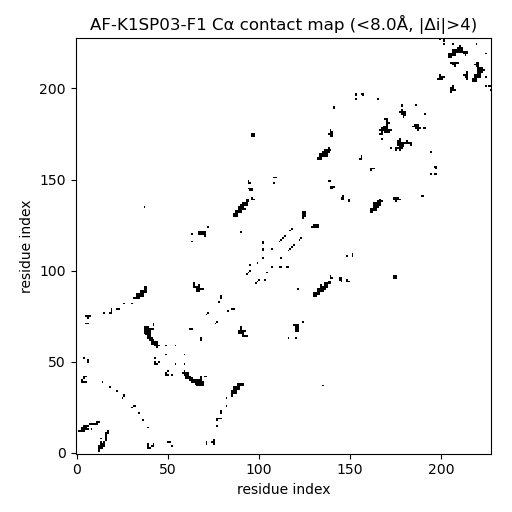 10.641 10.623 7.840 1.00 96.75 96 PRO A O 1
ATOM 776 N N . THR A 1 97 ? 8.786 9.978 8.911 1.00 93.88 97 THR A N 1
ATOM 777 C CA . THR A 1 97 ? 9.512 9.381 10.048 1.00 93.88 97 THR A CA 1
ATOM 778 C C . THR A 1 97 ? 10.085 8.002 9.759 1.00 93.88 97 THR A C 1
ATOM 780 O O . THR A 1 97 ? 11.002 7.595 10.467 1.00 93.88 97 THR A O 1
ATOM 783 N N . VAL A 1 98 ? 9.573 7.301 8.744 1.00 96.50 98 VAL A N 1
ATOM 784 C CA . VAL A 1 98 ? 10.171 6.044 8.273 1.00 96.50 98 VAL A CA 1
ATOM 785 C C . VAL A 1 98 ? 11.339 6.363 7.344 1.00 96.50 98 VAL A C 1
ATOM 787 O O . VAL A 1 98 ? 12.452 5.887 7.555 1.00 96.50 98 VAL A O 1
ATOM 790 N N . TYR A 1 99 ? 11.114 7.229 6.351 1.00 96.56 99 TYR A N 1
ATOM 791 C CA . TYR A 1 99 ? 12.177 7.769 5.505 1.00 96.56 99 TYR A CA 1
ATOM 792 C C . TYR A 1 99 ? 11.779 9.114 4.887 1.00 96.56 99 TYR A C 1
ATOM 794 O O . TYR A 1 99 ? 10.652 9.290 4.419 1.00 96.56 99 TYR A O 1
ATOM 802 N N . GLN A 1 100 ? 12.722 10.057 4.839 1.00 96.69 100 GLN A N 1
ATOM 803 C CA . GLN A 1 100 ? 12.523 11.369 4.222 1.00 96.69 100 GLN A CA 1
ATOM 804 C C . GLN A 1 100 ? 12.641 11.258 2.694 1.00 96.69 100 GLN A C 1
ATOM 806 O O . GLN A 1 100 ? 13.692 11.517 2.115 1.00 96.69 100 GLN A O 1
ATOM 811 N N . GLN A 1 101 ? 11.553 10.841 2.050 1.00 97.62 101 GLN A N 1
ATOM 812 C CA . GLN A 1 101 ? 11.452 10.727 0.595 1.00 97.62 101 GLN A CA 1
ATOM 813 C C . GLN A 1 101 ? 11.395 12.102 -0.102 1.00 97.62 101 GLN A C 1
ATOM 815 O O . GLN A 1 101 ? 10.903 13.063 0.501 1.00 97.62 101 GLN A O 1
ATOM 820 N N . PRO A 1 102 ? 11.804 12.210 -1.385 1.00 96.50 102 PRO A N 1
ATOM 821 C CA . PRO A 1 102 ? 11.825 13.485 -2.114 1.00 96.50 102 PRO A CA 1
ATOM 822 C C . PRO A 1 102 ? 10.470 14.205 -2.180 1.00 96.50 102 PRO A C 1
ATOM 824 O O . PRO A 1 102 ? 10.409 15.428 -2.130 1.00 96.50 102 PRO A O 1
ATOM 827 N N . TRP A 1 103 ? 9.355 13.468 -2.222 1.00 97.12 103 TRP A N 1
ATOM 828 C CA . TRP A 1 103 ? 8.004 14.056 -2.237 1.00 97.12 103 TRP A CA 1
ATOM 829 C C . TRP A 1 103 ? 7.555 14.641 -0.886 1.00 97.12 103 TRP A C 1
ATOM 831 O O . TRP A 1 103 ? 6.461 15.196 -0.789 1.00 97.12 103 TRP A O 1
ATOM 841 N N . PHE A 1 104 ? 8.375 14.523 0.162 1.00 97.62 104 PHE A N 1
ATOM 842 C CA . PHE A 1 104 ? 8.185 15.222 1.434 1.00 97.62 104 PHE A CA 1
ATOM 843 C C . PHE A 1 104 ? 9.041 16.488 1.554 1.00 97.62 104 PHE A C 1
ATOM 845 O O . PHE A 1 104 ? 8.974 17.158 2.586 1.00 97.62 104 PHE A O 1
ATOM 852 N N . GLU A 1 105 ? 9.881 16.807 0.565 1.00 94.50 105 GLU A N 1
ATOM 853 C CA . GLU A 1 105 ? 10.683 18.029 0.585 1.00 94.50 105 GLU A CA 1
ATOM 854 C C . GLU A 1 105 ? 9.803 19.276 0.422 1.00 94.50 105 GLU A C 1
ATOM 856 O O . GLU A 1 105 ? 8.931 19.349 -0.443 1.00 94.50 105 GLU A O 1
ATOM 861 N N . GLY A 1 106 ? 10.053 20.292 1.252 1.00 91.81 106 GLY A N 1
ATOM 862 C CA . GLY A 1 106 ? 9.252 21.516 1.269 1.00 91.81 106 GLY A CA 1
ATOM 863 C C . GLY A 1 106 ? 7.882 21.332 1.929 1.00 91.81 106 GLY A C 1
ATOM 864 O O . GLY A 1 106 ? 7.716 20.536 2.852 1.00 91.81 106 GLY A O 1
ATOM 865 N N . ASP A 1 107 ? 6.903 22.128 1.495 1.00 92.88 107 ASP A N 1
ATOM 866 C CA . ASP A 1 107 ? 5.521 22.001 1.956 1.00 92.88 107 ASP A CA 1
ATOM 867 C C . ASP A 1 107 ? 4.755 21.078 1.000 1.00 92.88 107 ASP A C 1
ATOM 869 O O . ASP A 1 107 ? 4.508 21.436 -0.150 1.00 92.88 107 ASP A O 1
ATOM 873 N N . TYR A 1 108 ? 4.420 19.875 1.468 1.00 97.81 108 TYR A N 1
ATOM 874 C CA . TYR A 1 108 ? 3.584 18.920 0.739 1.00 97.81 108 TYR A CA 1
ATOM 875 C C . TYR A 1 108 ? 2.142 18.955 1.253 1.00 97.81 108 TYR A C 1
ATOM 877 O O . TYR A 1 108 ? 1.887 19.313 2.400 1.00 97.81 108 TYR A O 1
ATOM 885 N N . ASP A 1 109 ? 1.182 18.532 0.449 1.00 98.19 109 ASP A N 1
ATOM 886 C CA . ASP A 1 109 ? -0.211 18.373 0.849 1.00 98.19 109 ASP A CA 1
ATOM 887 C C . ASP A 1 109 ? -0.814 17.114 0.214 1.00 98.19 109 ASP A C 1
ATOM 889 O O . ASP A 1 109 ? -0.116 16.278 -0.359 1.00 98.19 109 ASP A O 1
ATOM 893 N N . PHE A 1 110 ? -2.125 16.941 0.355 1.00 98.69 110 PHE A N 1
ATOM 894 C CA . PHE A 1 110 ? -2.822 15.805 -0.235 1.00 98.69 110 PHE A CA 1
ATOM 895 C C . PHE A 1 110 ? -2.674 15.749 -1.764 1.00 98.69 110 PHE A C 1
ATOM 897 O O . PHE A 1 110 ? -2.486 14.668 -2.322 1.00 98.69 110 PHE A O 1
ATOM 904 N N . ASP A 1 111 ? -2.746 16.896 -2.442 1.00 98.44 111 ASP A N 1
ATOM 905 C CA . ASP A 1 111 ? -2.722 16.963 -3.903 1.00 98.44 111 ASP A CA 1
ATOM 906 C C . ASP A 1 111 ? -1.310 16.699 -4.433 1.00 98.44 111 ASP A C 1
ATOM 908 O O . ASP A 1 111 ? -1.145 16.005 -5.442 1.00 98.44 111 ASP A O 1
ATOM 912 N N . SER A 1 112 ? -0.279 17.192 -3.740 1.00 98.50 112 SER A N 1
ATOM 913 C CA . SER A 1 112 ? 1.107 16.860 -4.063 1.00 98.50 112 SER A CA 1
ATOM 914 C C . SER A 1 112 ? 1.410 15.389 -3.791 1.00 98.50 112 SER A C 1
ATOM 916 O O . SER A 1 112 ? 1.999 14.747 -4.650 1.00 98.50 112 SER A O 1
ATOM 918 N N . LEU A 1 113 ? 0.950 14.803 -2.678 1.00 98.62 113 LEU A N 1
ATOM 919 C CA . LEU A 1 113 ? 1.128 13.367 -2.410 1.00 98.62 113 LEU A CA 1
ATOM 920 C C . LEU A 1 113 ? 0.415 12.495 -3.447 1.00 98.62 113 LEU A C 1
ATOM 922 O O . LEU A 1 113 ? 0.983 11.512 -3.925 1.00 98.62 113 LEU A O 1
ATOM 926 N N . MET A 1 114 ? -0.798 12.878 -3.850 1.00 98.69 114 MET A N 1
ATOM 927 C CA . MET A 1 114 ? -1.516 12.203 -4.926 1.00 98.69 114 MET A CA 1
ATOM 928 C C . MET A 1 114 ? -0.727 12.256 -6.236 1.00 98.69 114 MET A C 1
ATOM 930 O O . MET A 1 114 ? -0.562 11.227 -6.889 1.00 98.69 114 MET A O 1
ATOM 934 N N . ARG A 1 115 ? -0.224 13.432 -6.618 1.00 98.19 115 ARG A N 1
ATOM 935 C CA . ARG A 1 115 ? 0.520 13.641 -7.868 1.00 98.19 115 ARG A CA 1
ATOM 936 C C . ARG A 1 115 ? 1.885 12.952 -7.866 1.00 98.19 115 ARG A C 1
ATOM 938 O O . ARG A 1 115 ? 2.215 12.268 -8.830 1.00 98.19 115 ARG A O 1
ATOM 945 N N . ASP A 1 116 ? 2.661 13.151 -6.808 1.00 97.75 116 ASP A N 1
ATOM 946 C CA . ASP A 1 116 ? 4.091 12.839 -6.774 1.00 97.75 116 ASP A CA 1
ATOM 947 C C . ASP A 1 116 ? 4.360 11.422 -6.247 1.00 97.75 116 ASP A C 1
ATOM 949 O O . ASP A 1 116 ? 5.362 10.812 -6.617 1.00 97.75 116 ASP A O 1
ATOM 953 N N . CYS A 1 117 ? 3.453 10.863 -5.435 1.00 98.06 117 CYS A N 1
ATOM 954 C CA . CYS A 1 117 ? 3.604 9.535 -4.844 1.00 98.06 117 CYS A CA 1
ATOM 955 C C . CYS A 1 117 ? 2.498 8.564 -5.292 1.00 98.06 117 CYS A C 1
ATOM 957 O O . CYS A 1 117 ? 2.777 7.588 -5.986 1.00 98.06 117 CYS A O 1
ATOM 959 N N . TRP A 1 118 ? 1.234 8.791 -4.943 1.00 98.69 118 TRP A N 1
ATOM 960 C CA . TRP A 1 118 ? 0.237 7.713 -4.974 1.00 98.69 118 TRP A CA 1
ATOM 961 C C . TRP A 1 118 ? -0.285 7.364 -6.372 1.00 98.69 118 TRP A C 1
ATOM 963 O O . TRP A 1 118 ? -0.373 6.179 -6.714 1.00 98.69 118 TRP A O 1
ATOM 973 N N . GLN A 1 119 ? -0.629 8.366 -7.196 1.00 98.44 119 GLN A N 1
ATOM 974 C CA . GLN A 1 119 ? -1.360 8.181 -8.459 1.00 98.44 119 GLN A CA 1
ATOM 975 C C . GLN A 1 119 ? -0.660 7.200 -9.393 1.00 98.44 119 GLN A C 1
ATOM 977 O O . GLN A 1 119 ? -1.302 6.272 -9.890 1.00 98.44 119 GLN A O 1
ATOM 982 N N . ASP A 1 120 ? 0.630 7.401 -9.641 1.00 97.94 120 ASP A N 1
ATOM 983 C CA . ASP A 1 120 ? 1.367 6.585 -10.597 1.00 97.94 120 ASP A CA 1
ATOM 984 C C . ASP A 1 120 ? 1.979 5.331 -9.993 1.00 97.94 120 ASP A C 1
ATOM 986 O O . ASP A 1 120 ? 2.145 4.356 -10.725 1.00 97.94 120 ASP A O 1
ATOM 990 N N . ASN A 1 121 ? 2.282 5.333 -8.692 1.00 98.56 121 ASN A N 1
ATOM 991 C CA . ASN A 1 121 ? 2.873 4.165 -8.060 1.00 98.56 121 ASN A CA 1
ATOM 992 C C . ASN A 1 121 ? 1.860 3.048 -7.834 1.00 98.56 121 ASN A C 1
ATOM 994 O O . ASN A 1 121 ? 2.211 1.898 -8.067 1.00 98.56 121 ASN A O 1
ATOM 998 N N . TRP A 1 122 ? 0.623 3.349 -7.428 1.00 98.50 122 TRP A N 1
ATOM 999 C CA . TRP A 1 122 ? -0.351 2.293 -7.121 1.00 98.50 122 TRP A CA 1
ATOM 1000 C C . TRP A 1 122 ? -1.822 2.711 -7.243 1.00 98.50 122 TRP A C 1
ATOM 1002 O O . TRP A 1 122 ? -2.659 1.888 -7.614 1.00 98.50 122 TRP A O 1
ATOM 1012 N N . PHE A 1 123 ? -2.181 3.977 -7.013 1.00 98.69 123 PHE A N 1
ATOM 1013 C CA . PHE A 1 123 ? -3.589 4.393 -6.952 1.00 98.69 123 PHE A CA 1
ATOM 1014 C C . PHE A 1 123 ? -4.312 4.326 -8.311 1.00 98.69 123 PHE A C 1
ATOM 1016 O O . PHE A 1 123 ? -5.528 4.121 -8.361 1.00 98.69 123 PHE A O 1
ATOM 1023 N N . PHE A 1 124 ? -3.588 4.394 -9.438 1.00 98.62 124 PHE A N 1
ATOM 1024 C CA . PHE A 1 124 ? -4.176 4.161 -10.766 1.00 98.62 124 PHE A CA 1
ATOM 1025 C C . PHE A 1 124 ? -4.843 2.783 -10.902 1.00 98.62 124 PHE A C 1
ATOM 1027 O O . PHE A 1 124 ? -5.769 2.646 -11.697 1.00 98.62 124 PHE A O 1
ATOM 1034 N N . ILE A 1 125 ? -4.397 1.772 -10.148 1.00 98.62 125 ILE A N 1
ATOM 1035 C CA . ILE A 1 125 ? -4.962 0.417 -10.185 1.00 98.62 125 ILE A CA 1
ATOM 1036 C C . ILE A 1 125 ? -6.415 0.447 -9.713 1.00 98.62 125 ILE A C 1
ATOM 1038 O O . ILE A 1 125 ? -7.287 -0.107 -10.383 1.00 98.62 125 ILE A O 1
ATOM 1042 N N . TYR A 1 126 ? -6.672 1.147 -8.605 1.00 97.94 126 TYR A N 1
ATOM 1043 C CA . TYR A 1 126 ? -8.017 1.378 -8.088 1.00 97.94 126 TYR A CA 1
ATOM 1044 C C . TYR A 1 126 ? -8.825 2.268 -9.038 1.00 97.94 126 TYR A C 1
ATOM 1046 O O . TYR A 1 126 ? -9.903 1.879 -9.483 1.00 97.94 126 TYR A O 1
ATOM 1054 N N . LYS A 1 127 ? -8.270 3.421 -9.435 1.00 97.88 127 LYS A N 1
ATOM 1055 C CA . LYS A 1 127 ? -8.961 4.408 -10.283 1.00 97.88 127 LYS A CA 1
ATOM 1056 C C . LYS A 1 127 ? -9.409 3.844 -11.635 1.00 97.88 127 LYS A C 1
ATOM 1058 O O . LYS A 1 127 ? -10.474 4.204 -12.128 1.00 97.88 127 LYS A O 1
ATOM 1063 N N . ASN A 1 128 ? -8.606 2.966 -12.231 1.00 97.75 128 ASN A N 1
ATOM 1064 C CA . ASN A 1 128 ? -8.897 2.355 -13.528 1.00 97.75 128 ASN A CA 1
ATOM 1065 C C . ASN A 1 128 ? -9.685 1.043 -13.410 1.00 97.75 128 ASN A C 1
ATOM 1067 O O . ASN A 1 128 ? -9.956 0.414 -14.432 1.00 97.75 128 ASN A O 1
ATOM 1071 N N . ASN A 1 129 ? -10.042 0.621 -12.191 1.00 96.50 129 ASN A N 1
ATOM 1072 C CA . ASN A 1 129 ? -10.681 -0.664 -11.917 1.00 96.50 129 ASN A CA 1
ATOM 1073 C C . ASN A 1 129 ? -9.878 -1.862 -12.474 1.00 96.50 129 ASN A C 1
ATOM 1075 O O . ASN A 1 129 ? -10.444 -2.827 -12.988 1.00 96.50 129 ASN A O 1
ATOM 1079 N N . THR A 1 130 ? -8.543 -1.788 -12.404 1.00 96.81 130 THR A N 1
ATOM 1080 C CA . THR A 1 130 ? -7.635 -2.845 -12.881 1.00 96.81 130 THR A CA 1
ATOM 1081 C C . THR A 1 130 ? -7.706 -4.079 -11.979 1.00 96.81 130 THR A C 1
ATOM 1083 O O . THR A 1 130 ? -7.736 -5.207 -12.468 1.00 96.81 130 THR A O 1
ATOM 1086 N N . ALA A 1 131 ? -7.709 -3.869 -10.661 1.00 97.38 131 ALA A N 1
ATOM 1087 C CA . ALA A 1 131 ? -7.868 -4.894 -9.632 1.00 97.38 131 ALA A CA 1
ATOM 1088 C C . ALA A 1 131 ? -8.193 -4.227 -8.278 1.00 97.38 131 ALA A C 1
ATOM 1090 O O . ALA A 1 131 ? -7.934 -3.031 -8.117 1.00 97.38 131 ALA A O 1
ATOM 1091 N N . PRO A 1 132 ? -8.717 -4.971 -7.286 1.00 96.19 132 PRO A N 1
ATOM 1092 C CA . PRO A 1 132 ? -8.843 -4.470 -5.921 1.00 96.19 132 PRO A CA 1
ATOM 1093 C C . PRO A 1 132 ? -7.483 -4.098 -5.315 1.00 96.19 132 PRO A C 1
ATOM 1095 O O . PRO A 1 132 ? -6.475 -4.762 -5.580 1.00 96.19 132 PRO A O 1
ATOM 1098 N N . LEU A 1 133 ? -7.486 -3.072 -4.460 1.00 97.00 133 LEU A N 1
ATOM 1099 C CA . LEU A 1 133 ? -6.346 -2.680 -3.633 1.00 97.00 133 LEU A CA 1
ATOM 1100 C C . LEU A 1 133 ? -6.600 -2.987 -2.155 1.00 97.00 133 LEU A C 1
ATOM 1102 O O . LEU A 1 133 ? -7.716 -2.796 -1.660 1.00 97.00 133 LEU A O 1
ATOM 1106 N N . LEU A 1 134 ? -5.538 -3.408 -1.471 1.00 98.00 134 LEU A N 1
ATOM 1107 C CA . LEU A 1 134 ? -5.407 -3.433 -0.017 1.00 98.00 134 LEU A CA 1
ATOM 1108 C C . LEU A 1 134 ? -4.122 -2.686 0.347 1.00 98.00 134 LEU A C 1
ATOM 1110 O O . LEU A 1 134 ? -3.054 -3.175 0.030 1.00 98.00 134 LEU A O 1
ATOM 1114 N N . ILE A 1 135 ? -4.175 -1.529 0.998 1.00 9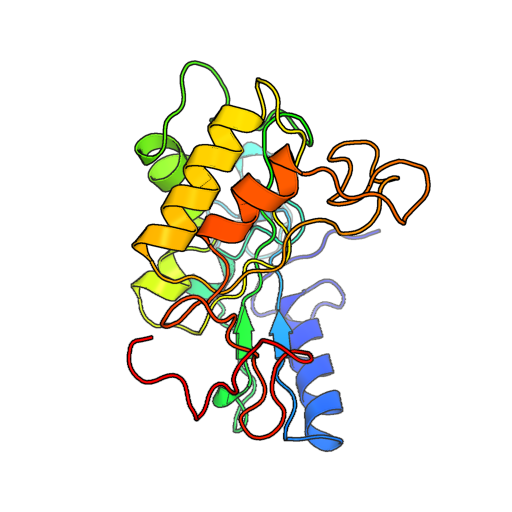8.69 135 ILE A N 1
ATOM 1115 C CA . ILE A 1 135 ? -2.947 -0.902 1.513 1.00 98.69 135 ILE A CA 1
ATOM 1116 C C . ILE A 1 135 ? -2.407 -1.814 2.620 1.00 98.69 135 ILE A C 1
ATOM 1118 O O . ILE A 1 135 ? -3.008 -1.889 3.692 1.00 98.69 135 ILE A O 1
ATOM 1122 N N . GLY A 1 136 ? -1.339 -2.556 2.325 1.00 98.44 136 GLY A N 1
ATOM 1123 C CA . GLY A 1 136 ? -0.814 -3.616 3.189 1.00 98.44 136 GLY A CA 1
ATOM 1124 C C . GLY A 1 136 ? -0.190 -3.058 4.460 1.00 98.44 136 GLY A C 1
ATOM 1125 O O . GLY A 1 136 ? -0.348 -3.622 5.541 1.00 98.44 136 GLY A O 1
ATOM 1126 N N . GLU A 1 137 ? 0.437 -1.893 4.349 1.00 98.62 137 GLU A N 1
ATOM 1127 C CA . GLU A 1 137 ? 1.000 -1.192 5.488 1.00 98.62 137 GLU A CA 1
ATOM 1128 C C . GLU A 1 137 ? 0.856 0.314 5.313 1.00 98.62 137 GLU A C 1
ATOM 1130 O O . GLU A 1 137 ? 1.158 0.868 4.254 1.00 98.62 137 GLU A O 1
ATOM 1135 N N . TRP A 1 138 ? 0.397 0.960 6.381 1.00 98.56 138 TRP A N 1
ATOM 1136 C CA . TRP A 1 138 ? 0.479 2.399 6.582 1.00 98.56 138 TRP A CA 1
ATOM 1137 C C . TRP A 1 138 ? 0.441 2.691 8.080 1.00 98.56 138 TRP A C 1
ATOM 1139 O O . TRP A 1 138 ? -0.291 2.037 8.825 1.00 98.56 138 TRP A O 1
ATOM 1149 N N . GLY A 1 139 ? 1.203 3.676 8.543 1.00 97.69 139 GLY A N 1
ATOM 1150 C CA . GLY A 1 139 ? 1.173 4.055 9.950 1.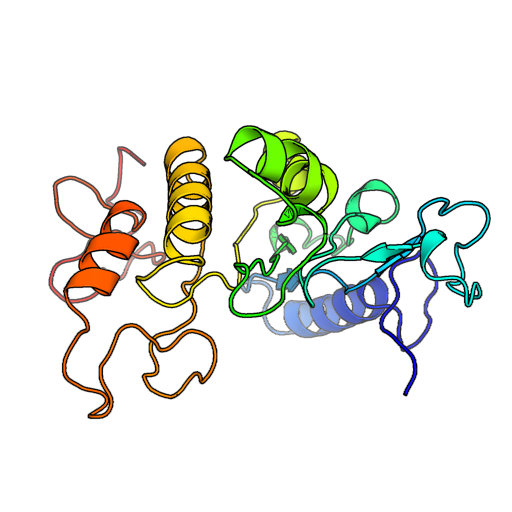00 97.69 139 GLY A CA 1
ATOM 1151 C C . GLY A 1 139 ? 2.331 4.938 10.377 1.00 97.69 139 GLY A C 1
ATOM 1152 O O . GLY A 1 139 ? 3.170 5.341 9.573 1.00 97.69 139 GLY A O 1
ATOM 1153 N N . GLY A 1 140 ? 2.343 5.273 11.663 1.00 96.81 140 GLY A N 1
ATOM 1154 C CA . GLY A 1 140 ? 3.410 6.045 12.277 1.00 96.81 140 GLY A CA 1
ATOM 1155 C C . GLY A 1 140 ? 3.006 6.704 13.595 1.00 96.81 140 GLY A C 1
ATOM 1156 O O . GLY A 1 140 ? 1.957 6.408 14.178 1.00 96.81 140 GLY A O 1
ATOM 1157 N N . PHE A 1 141 ? 3.861 7.597 14.090 1.00 96.06 141 PHE A N 1
ATOM 1158 C CA . PHE A 1 141 ? 3.605 8.317 15.334 1.00 96.06 141 PHE A CA 1
ATOM 1159 C C . PHE A 1 141 ? 2.558 9.428 15.150 1.00 96.06 141 PHE A C 1
ATOM 1161 O O . PHE A 1 141 ? 2.562 10.129 14.136 1.00 96.06 141 PHE A O 1
ATOM 1168 N N . MET A 1 142 ? 1.736 9.651 16.183 1.00 97.00 142 MET A N 1
ATOM 1169 C CA . MET A 1 142 ? 0.741 10.735 16.284 1.00 97.00 142 MET A CA 1
ATOM 1170 C C . MET A 1 142 ? 1.390 12.097 16.590 1.00 97.00 142 MET A C 1
ATOM 1172 O O . MET A 1 142 ? 1.015 12.806 17.516 1.00 97.00 142 MET A O 1
ATOM 1176 N N . LYS A 1 143 ? 2.441 12.454 15.849 1.00 96.88 143 LYS A N 1
ATOM 1177 C CA . LYS A 1 143 ? 3.160 13.726 15.999 1.00 96.88 143 LYS A CA 1
ATOM 1178 C C . LYS A 1 143 ? 3.783 14.159 14.681 1.00 96.88 143 LYS A C 1
ATOM 1180 O O . LYS A 1 143 ? 4.032 13.336 13.800 1.00 96.88 143 LYS A O 1
ATOM 1185 N N . GLU A 1 144 ? 4.075 15.446 14.560 1.00 96.50 144 GLU A N 1
ATOM 1186 C CA . GLU A 1 144 ? 4.779 15.968 13.391 1.00 96.50 144 GLU A CA 1
ATOM 1187 C C . GLU A 1 144 ? 6.218 15.424 13.287 1.00 96.50 144 GLU A C 1
ATOM 1189 O O . GLU A 1 144 ? 6.847 15.144 14.315 1.00 96.50 144 GLU A O 1
ATOM 1194 N N . PRO A 1 145 ? 6.754 15.265 12.060 1.00 95.31 145 PRO A N 1
ATOM 1195 C CA . PRO A 1 145 ? 6.130 15.587 10.764 1.00 95.31 145 PRO A CA 1
ATOM 1196 C C . PRO A 1 145 ? 5.187 14.497 10.212 1.00 95.31 145 PRO A C 1
ATOM 1198 O O . PRO A 1 145 ? 4.663 14.620 9.105 1.00 95.31 145 PRO A O 1
ATOM 1201 N N . ASN A 1 146 ? 5.007 13.391 10.940 1.00 96.38 146 ASN A N 1
ATOM 1202 C CA . ASN A 1 146 ? 4.284 12.224 10.443 1.00 96.38 146 ASN A CA 1
ATOM 1203 C C . ASN A 1 146 ? 2.759 12.392 10.474 1.00 96.38 146 ASN A C 1
ATOM 1205 O O . ASN A 1 146 ? 2.066 11.893 9.588 1.00 96.38 146 ASN A O 1
ATOM 1209 N N . LEU A 1 147 ? 2.236 13.112 11.471 1.00 97.75 147 LEU A N 1
ATOM 1210 C CA . LEU A 1 147 ? 0.800 13.345 11.638 1.00 97.75 147 LEU A CA 1
ATOM 1211 C C . LEU A 1 147 ? 0.173 14.001 10.399 1.00 97.75 147 LEU A C 1
ATOM 1213 O O . LEU A 1 147 ? -0.921 13.603 9.984 1.00 97.75 147 LEU A O 1
ATOM 1217 N N . LYS A 1 148 ? 0.880 14.938 9.756 1.00 98.12 148 LYS A N 1
ATOM 1218 C CA . LYS A 1 148 ? 0.455 15.541 8.489 1.00 98.12 148 LYS A CA 1
ATOM 1219 C C . LYS A 1 148 ? 0.259 14.502 7.380 1.00 98.12 148 LYS A C 1
ATOM 1221 O O . LYS A 1 148 ? -0.812 14.458 6.768 1.00 98.12 148 LYS A O 1
ATOM 1226 N N . TRP A 1 149 ? 1.244 13.632 7.147 1.00 98.56 149 TRP A N 1
ATOM 1227 C CA . TRP A 1 149 ? 1.133 12.554 6.157 1.00 98.56 149 TRP A CA 1
ATOM 1228 C C . TRP A 1 149 ? 0.033 11.552 6.528 1.00 98.56 149 TRP A C 1
ATOM 1230 O O . TRP A 1 149 ? -0.812 11.250 5.685 1.00 98.56 149 TRP A O 1
ATOM 1240 N N . MET A 1 150 ? -0.031 11.104 7.789 1.00 98.50 150 MET A N 1
ATOM 1241 C CA . MET A 1 150 ? -1.073 10.175 8.251 1.00 98.50 150 MET A CA 1
ATOM 1242 C C . MET A 1 150 ? -2.469 10.747 8.016 1.00 98.50 150 MET A C 1
ATOM 1244 O O . MET A 1 150 ? -3.370 10.021 7.604 1.00 98.50 150 MET A O 1
ATOM 1248 N N . THR A 1 151 ? -2.655 12.050 8.239 1.00 98.75 151 THR A N 1
ATOM 1249 C CA . THR A 1 151 ? -3.927 12.741 7.987 1.00 98.75 151 THR A CA 1
ATOM 1250 C C . THR A 1 151 ? -4.291 12.711 6.503 1.00 98.75 151 THR A C 1
ATOM 1252 O O . THR A 1 151 ? -5.446 12.453 6.163 1.00 98.75 151 THR A O 1
ATOM 1255 N N . CYS A 1 152 ? -3.314 12.903 5.613 1.00 98.81 152 CYS A N 1
ATOM 1256 C CA . CYS A 1 152 ? -3.525 12.798 4.169 1.00 98.81 152 CYS A CA 1
ATOM 1257 C C . CYS A 1 152 ? -3.845 11.355 3.740 1.00 98.81 152 CYS A C 1
ATOM 1259 O O . CYS A 1 152 ? -4.789 11.150 2.980 1.00 98.81 152 CYS A O 1
ATOM 1261 N N . MET A 1 153 ? -3.131 10.352 4.264 1.00 98.81 153 MET A N 1
ATOM 1262 C CA . MET A 1 153 ? -3.404 8.935 3.986 1.00 98.81 153 MET A CA 1
ATOM 1263 C C . MET A 1 153 ? -4.797 8.522 4.479 1.00 98.81 153 MET A C 1
ATOM 1265 O O . MET A 1 153 ? -5.579 7.917 3.748 1.00 98.81 153 MET A O 1
ATOM 1269 N N . ARG A 1 154 ? -5.170 8.925 5.698 1.00 98.69 154 ARG A N 1
ATOM 1270 C CA . ARG A 1 154 ? -6.507 8.685 6.249 1.00 98.69 154 ARG A CA 1
ATOM 1271 C C . ARG A 1 154 ? -7.597 9.323 5.386 1.00 98.69 154 ARG A C 1
ATOM 1273 O O . ARG A 1 154 ? -8.617 8.688 5.124 1.00 98.69 154 ARG A O 1
ATOM 1280 N N . ARG A 1 155 ? -7.377 10.553 4.908 1.00 98.75 155 ARG A N 1
ATOM 1281 C CA . ARG A 1 155 ? -8.279 11.220 3.957 1.00 98.75 155 ARG A CA 1
ATOM 1282 C C . ARG A 1 155 ? -8.417 10.415 2.664 1.00 98.75 155 ARG A C 1
ATOM 1284 O O . ARG A 1 155 ? -9.538 10.210 2.214 1.00 98.75 155 ARG A O 1
ATOM 1291 N N . LEU A 1 156 ? -7.310 9.916 2.112 1.00 98.75 156 LEU A N 1
ATOM 1292 C CA . LEU A 1 156 ? -7.310 9.124 0.880 1.00 98.75 156 LEU A CA 1
ATOM 1293 C C . LEU A 1 156 ? -8.153 7.857 1.036 1.00 98.75 156 LEU A C 1
ATOM 1295 O O . LEU A 1 156 ? -8.994 7.570 0.184 1.00 98.75 156 LEU A O 1
ATOM 1299 N N . ILE A 1 157 ? -7.940 7.132 2.136 1.00 98.62 157 ILE A N 1
ATOM 1300 C CA . ILE A 1 157 ? -8.683 5.916 2.471 1.00 98.62 157 ILE A CA 1
ATOM 1301 C C . ILE A 1 157 ? -10.172 6.227 2.624 1.00 98.62 157 ILE A C 1
ATOM 1303 O O . ILE A 1 157 ? -10.994 5.524 2.043 1.00 98.62 157 ILE A O 1
ATOM 1307 N N . SER A 1 158 ? -10.509 7.285 3.365 1.00 97.56 158 SER A N 1
ATOM 1308 C CA . SER A 1 158 ? -11.893 7.687 3.631 1.00 97.56 158 SER A CA 1
ATOM 1309 C C . SER A 1 158 ? -12.644 8.076 2.355 1.00 97.56 158 SER A C 1
ATOM 1311 O O . SER A 1 158 ? -13.698 7.516 2.069 1.00 97.56 158 SER A O 1
ATOM 1313 N N . GLU A 1 159 ? -12.079 8.972 1.538 1.00 97.50 159 GLU A N 1
ATOM 1314 C CA . GLU A 1 159 ? -12.733 9.477 0.320 1.00 97.50 159 GLU A CA 1
ATOM 1315 C C . GLU A 1 159 ? -12.920 8.400 -0.762 1.00 97.50 159 GLU A C 1
ATOM 1317 O O . GLU A 1 159 ? -13.773 8.547 -1.635 1.00 97.50 159 GLU A O 1
ATOM 1322 N N . ASN A 1 160 ? -12.125 7.325 -0.722 1.00 97.00 160 ASN A N 1
ATOM 1323 C CA . ASN A 1 160 ? -12.100 6.293 -1.760 1.00 97.00 160 ASN A CA 1
ATOM 1324 C C . ASN A 1 160 ? -12.482 4.901 -1.252 1.00 97.00 160 ASN A C 1
ATOM 1326 O O . ASN A 1 160 ? -12.396 3.947 -2.019 1.00 97.00 160 ASN A O 1
ATOM 1330 N N . HIS A 1 161 ? -12.883 4.765 0.014 1.00 94.00 161 HIS A N 1
ATOM 1331 C CA . HIS A 1 161 ? -13.252 3.483 0.620 1.00 94.00 161 HIS A CA 1
ATOM 1332 C C . HIS A 1 161 ? -12.201 2.376 0.388 1.00 94.00 161 HIS A C 1
ATOM 1334 O O . HIS A 1 161 ? -12.529 1.232 0.062 1.00 94.00 161 HIS A O 1
ATOM 1340 N N . LEU A 1 162 ? -10.914 2.723 0.507 1.00 96.69 162 LEU A N 1
ATOM 1341 C CA . LEU A 1 162 ? -9.822 1.781 0.248 1.00 96.69 162 LEU A CA 1
ATOM 1342 C C . LEU A 1 162 ? -9.728 0.736 1.366 1.00 96.69 162 LEU A C 1
ATOM 1344 O O . LEU A 1 162 ? -9.835 1.060 2.547 1.00 96.69 162 LEU A O 1
ATOM 1348 N N . ASN A 1 163 ? -9.462 -0.522 1.005 1.00 95.69 163 ASN A N 1
ATOM 1349 C CA . ASN A 1 163 ? -9.124 -1.543 1.997 1.00 95.69 163 ASN A CA 1
ATOM 1350 C C . ASN A 1 163 ? -7.714 -1.279 2.527 1.00 95.69 163 ASN A C 1
ATOM 1352 O O . ASN A 1 163 ? -6.828 -0.911 1.754 1.00 95.69 163 ASN A O 1
ATOM 1356 N N . HIS A 1 164 ? -7.479 -1.512 3.817 1.00 97.44 164 HIS A N 1
ATOM 1357 C CA . HIS A 1 164 ? -6.165 -1.298 4.423 1.00 97.44 164 HIS A CA 1
ATOM 1358 C C . HIS A 1 164 ? -5.921 -2.189 5.642 1.00 97.44 164 HIS A C 1
ATOM 1360 O O . HIS A 1 164 ? -6.859 -2.693 6.266 1.00 97.44 164 HIS A O 1
ATOM 1366 N N . THR A 1 165 ? -4.648 -2.330 5.991 1.00 97.25 165 THR A N 1
ATOM 1367 C CA . THR A 1 165 ? -4.158 -2.840 7.271 1.00 97.25 165 THR A CA 1
ATOM 1368 C C . THR A 1 165 ? -3.210 -1.812 7.883 1.00 97.25 165 THR A C 1
ATOM 1370 O O . THR A 1 165 ? -2.261 -1.360 7.249 1.00 97.25 165 THR A O 1
ATOM 1373 N N . PHE A 1 166 ? 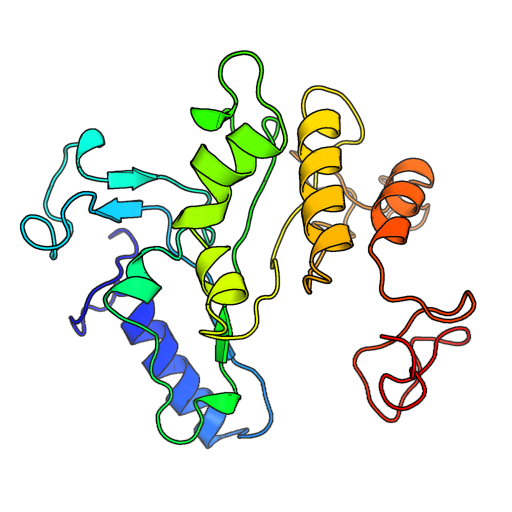-3.493 -1.400 9.121 1.00 98.06 166 PHE A N 1
ATOM 1374 C CA . PHE A 1 166 ? -2.680 -0.410 9.827 1.00 98.06 166 PHE A CA 1
ATOM 1375 C C . PHE A 1 166 ? -1.415 -1.053 10.401 1.00 98.06 166 PHE A C 1
ATOM 1377 O O . PHE A 1 166 ? -1.495 -2.079 11.083 1.00 98.06 166 PHE A O 1
ATOM 1384 N N . TRP A 1 167 ? -0.270 -0.411 10.184 1.00 98.25 167 TRP A N 1
ATOM 1385 C CA . TRP A 1 167 ? 0.998 -0.762 10.805 1.00 98.25 167 TRP A CA 1
ATOM 1386 C C . TRP A 1 167 ? 1.221 0.073 12.080 1.00 98.25 167 TRP A C 1
ATOM 1388 O O . TRP A 1 167 ? 1.440 1.281 12.033 1.00 98.25 167 TRP A O 1
ATOM 1398 N N . CYS A 1 168 ? 1.182 -0.517 13.268 1.00 97.38 168 CYS A N 1
ATOM 1399 C CA . CYS A 1 168 ? 0.856 -1.910 13.560 1.00 97.38 168 CYS A CA 1
ATOM 1400 C C . CYS A 1 168 ? 0.110 -2.027 14.890 1.00 97.38 168 CYS A C 1
ATOM 1402 O O . CYS A 1 168 ? -0.100 -1.043 15.600 1.00 97.38 168 CYS A O 1
ATOM 1404 N N . TYR A 1 169 ? -0.303 -3.244 15.242 1.00 97.06 169 TYR A N 1
ATOM 1405 C CA . TYR A 1 169 ? -0.773 -3.521 16.598 1.00 97.06 169 TYR A CA 1
ATOM 1406 C C . TYR A 1 169 ? 0.352 -3.284 17.618 1.00 97.06 169 TYR A C 1
ATOM 1408 O O . TYR A 1 169 ? 0.139 -2.610 18.615 1.00 97.06 169 TYR A O 1
ATOM 1416 N N . ASN A 1 170 ? 1.547 -3.802 17.340 1.00 96.94 170 ASN A N 1
ATOM 1417 C CA . ASN A 1 170 ? 2.659 -3.952 18.275 1.00 96.94 170 ASN A CA 1
ATOM 1418 C C . ASN A 1 170 ? 3.266 -2.625 18.760 1.00 96.94 170 ASN A C 1
ATOM 1420 O O . ASN A 1 170 ? 3.591 -1.754 17.962 1.00 96.94 170 ASN A O 1
ATOM 1424 N N . ALA A 1 171 ? 3.564 -2.522 20.056 1.00 94.31 171 ALA A N 1
ATOM 1425 C CA . ALA A 1 171 ? 4.193 -1.327 20.628 1.00 94.31 171 ALA A CA 1
ATOM 1426 C C . ALA A 1 171 ? 5.633 -1.078 20.139 1.00 94.31 171 ALA A C 1
ATOM 1428 O O . ALA A 1 171 ? 6.098 0.056 20.089 1.00 94.31 171 ALA A O 1
ATOM 1429 N N . ASN A 1 172 ? 6.352 -2.141 19.769 1.00 94.75 172 ASN A N 1
ATOM 1430 C CA . ASN A 1 172 ? 7.803 -2.131 19.586 1.00 94.75 172 ASN A CA 1
ATOM 1431 C C . ASN A 1 172 ? 8.283 -1.907 18.139 1.00 94.75 172 ASN A C 1
ATOM 1433 O O . ASN A 1 172 ? 9.409 -2.288 17.813 1.00 94.75 172 ASN A O 1
ATOM 1437 N N . SER A 1 173 ? 7.469 -1.292 17.276 1.00 94.69 173 SER A N 1
ATOM 1438 C CA . SER A 1 173 ? 7.951 -0.790 15.979 1.00 94.69 173 SER A CA 1
ATOM 1439 C C . SER A 1 173 ? 8.691 0.533 16.184 1.00 94.69 173 SER A C 1
ATOM 1441 O O . SER A 1 173 ? 8.096 1.518 16.619 1.00 94.69 173 SER A O 1
ATOM 1443 N N . GLY A 1 174 ? 10.000 0.563 15.923 1.00 91.94 174 GLY A N 1
ATOM 1444 C CA . GLY A 1 174 ? 10.870 1.675 16.340 1.00 91.94 174 GLY A CA 1
ATOM 1445 C C . GLY A 1 174 ? 10.615 3.014 15.635 1.00 91.94 174 GLY A C 1
ATOM 1446 O O . GLY A 1 174 ? 10.887 4.071 16.199 1.00 91.94 174 GLY A O 1
ATOM 1447 N N . ASP A 1 175 ? 10.077 2.976 14.424 1.00 91.94 175 ASP A N 1
ATOM 1448 C CA . ASP A 1 175 ? 9.829 4.109 13.525 1.00 91.94 175 ASP A CA 1
ATOM 1449 C C . ASP A 1 175 ? 8.355 4.547 13.471 1.00 91.94 175 ASP A C 1
ATOM 1451 O O . ASP A 1 175 ? 8.058 5.670 13.051 1.00 91.94 175 ASP A O 1
ATOM 1455 N N . THR A 1 176 ? 7.437 3.700 13.947 1.00 94.44 176 THR A N 1
ATOM 1456 C CA . THR A 1 176 ? 5.990 3.968 13.912 1.00 94.44 176 THR A CA 1
ATOM 1457 C C . THR A 1 176 ? 5.284 3.892 15.268 1.00 94.44 176 THR A C 1
ATOM 1459 O O . THR A 1 176 ? 4.185 4.438 15.436 1.00 94.44 176 THR A O 1
ATOM 1462 N N . GLY A 1 177 ? 5.863 3.182 16.239 1.00 94.12 177 GLY A N 1
ATOM 1463 C CA . GLY A 1 177 ? 5.115 2.611 17.361 1.00 94.12 177 GLY A CA 1
ATOM 1464 C C . GLY A 1 177 ? 3.976 1.706 16.870 1.00 94.12 177 GLY A C 1
ATOM 1465 O O . GLY A 1 177 ? 3.971 1.265 15.719 1.00 94.12 177 GLY A O 1
ATOM 1466 N N . GLY A 1 178 ? 2.962 1.496 17.708 1.00 96.44 178 GLY A N 1
ATOM 1467 C CA . GLY A 1 178 ? 1.750 0.767 17.325 1.00 96.44 178 GLY A CA 1
ATOM 1468 C C . GLY A 1 178 ? 0.499 1.288 18.011 1.00 96.44 178 GLY A C 1
ATOM 1469 O O . GLY A 1 178 ? 0.511 2.392 18.556 1.00 96.44 178 GLY A O 1
ATOM 1470 N N . LEU A 1 179 ? -0.579 0.511 17.930 1.00 98.00 179 LEU A N 1
ATOM 1471 C CA . LEU A 1 179 ? -1.881 0.813 18.529 1.00 98.00 179 LEU A CA 1
ATOM 1472 C C . LEU A 1 179 ? -1.936 0.542 20.038 1.00 98.00 179 LEU A C 1
ATOM 1474 O O . LEU A 1 179 ? -2.858 1.016 20.698 1.00 98.00 179 LEU A O 1
ATOM 1478 N N . VAL A 1 180 ? -0.977 -0.208 20.583 1.00 98.12 180 VAL A N 1
ATOM 1479 C CA . VAL A 1 180 ? -0.845 -0.449 22.026 1.00 98.12 180 VAL A CA 1
ATOM 1480 C C . VAL A 1 180 ? 0.456 0.140 22.565 1.00 98.12 180 VAL A C 1
ATOM 1482 O O . VAL A 1 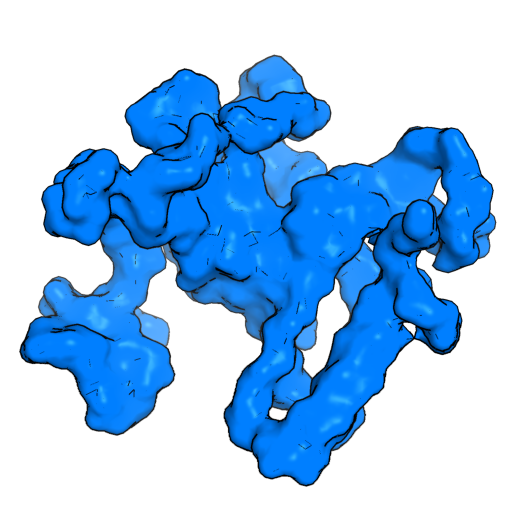180 ? 1.431 0.304 21.829 1.00 98.12 180 VAL A O 1
ATOM 1485 N N . LEU A 1 181 ? 0.461 0.453 23.858 1.00 95.94 181 LEU A N 1
ATOM 1486 C CA . LEU A 1 181 ? 1.627 0.912 24.608 1.00 95.94 181 LEU A CA 1
ATOM 1487 C C . LEU A 1 181 ? 2.566 -0.257 24.948 1.00 95.94 181 LEU A C 1
ATOM 1489 O O . LEU A 1 181 ? 2.238 -1.422 24.722 1.00 95.94 181 LEU A O 1
ATOM 1493 N N . ASP A 1 182 ? 3.723 0.051 25.538 1.00 95.38 182 ASP A N 1
ATOM 1494 C CA . ASP A 1 182 ? 4.824 -0.893 25.808 1.00 95.38 182 ASP A CA 1
ATOM 1495 C C . ASP A 1 182 ? 4.433 -2.154 26.607 1.00 95.38 182 ASP A C 1
ATOM 1497 O O . ASP A 1 182 ? 5.149 -3.155 26.569 1.00 95.38 182 ASP A O 1
ATOM 1501 N N . ASP A 1 183 ? 3.299 -2.136 27.312 1.00 95.94 183 ASP A N 1
ATOM 1502 C CA . ASP A 1 183 ? 2.760 -3.289 28.043 1.00 95.94 183 ASP A CA 1
ATOM 1503 C C . ASP A 1 183 ? 1.986 -4.297 27.162 1.00 95.94 183 ASP A C 1
ATOM 1505 O O . ASP A 1 183 ? 1.540 -5.330 27.663 1.00 95.94 183 ASP A O 1
ATOM 1509 N N . PHE A 1 184 ? 1.829 -4.020 25.859 1.00 96.69 184 PHE A N 1
ATOM 1510 C CA . PHE A 1 184 ? 1.102 -4.832 24.870 1.00 96.69 184 PHE A CA 1
ATOM 1511 C C . PHE A 1 184 ? -0.393 -5.058 25.161 1.00 96.69 184 PHE A C 1
ATOM 1513 O O . PHE A 1 184 ? -1.020 -5.938 24.558 1.00 96.69 184 PHE A O 1
ATOM 1520 N N . SER A 1 185 ? -0.976 -4.263 26.057 1.00 96.25 185 SER A N 1
ATOM 1521 C CA . SER A 1 185 ? -2.350 -4.434 26.544 1.00 96.25 185 SER A CA 1
ATOM 1522 C C . SER A 1 185 ? -3.148 -3.132 26.623 1.00 96.25 185 SER A C 1
ATOM 1524 O O . SER A 1 185 ? -4.348 -3.134 26.350 1.00 96.25 185 SER A O 1
ATOM 1526 N N . THR A 1 186 ? -2.495 -2.022 26.958 1.00 97.75 186 THR A N 1
ATOM 1527 C CA . THR A 1 186 ? -3.099 -0.696 27.038 1.00 97.75 186 THR A CA 1
ATOM 1528 C C . THR A 1 186 ? -3.105 -0.068 25.652 1.00 97.75 186 THR A C 1
ATOM 1530 O O . THR A 1 186 ? -2.065 0.012 25.002 1.00 97.75 186 THR A O 1
ATOM 1533 N N . TRP A 1 187 ? -4.268 0.392 25.191 1.00 97.88 187 TRP A N 1
ATOM 1534 C CA . TRP A 1 187 ? -4.395 1.071 23.903 1.00 97.88 187 TRP A CA 1
ATOM 1535 C C . TRP A 1 187 ? -3.808 2.485 23.950 1.00 97.88 187 TRP A C 1
ATOM 1537 O O . TRP A 1 187 ? -3.985 3.219 24.923 1.00 97.88 187 TRP A O 1
ATOM 1547 N N . ASP A 1 188 ? -3.156 2.887 22.861 1.00 97.69 188 ASP A N 1
ATOM 1548 C CA . ASP A 1 188 ? -2.947 4.296 22.535 1.00 97.69 188 ASP A CA 1
ATOM 1549 C C . ASP A 1 188 ? -4.284 4.856 22.024 1.00 97.69 188 ASP A C 1
ATOM 1551 O O . ASP A 1 188 ? -4.627 4.723 20.848 1.00 97.69 188 ASP A O 1
ATOM 1555 N N . GLU A 1 189 ? -5.079 5.424 22.935 1.00 98.00 189 GLU A N 1
ATOM 1556 C CA . GLU A 1 189 ? -6.438 5.900 22.643 1.00 98.00 189 GLU A CA 1
ATOM 1557 C C . GLU A 1 189 ? -6.470 6.998 21.568 1.00 98.00 189 GLU A C 1
ATOM 1559 O O . GLU A 1 189 ? -7.413 7.056 20.778 1.00 98.00 189 GLU A O 1
ATOM 1564 N N . GLU A 1 190 ? -5.438 7.846 21.490 1.00 97.56 190 GLU A N 1
ATOM 1565 C CA . GLU A 1 190 ? -5.347 8.894 20.468 1.00 97.56 190 GLU A CA 1
ATOM 1566 C C . GLU A 1 190 ? -5.146 8.276 19.081 1.00 97.56 190 GLU A C 1
ATOM 1568 O O . G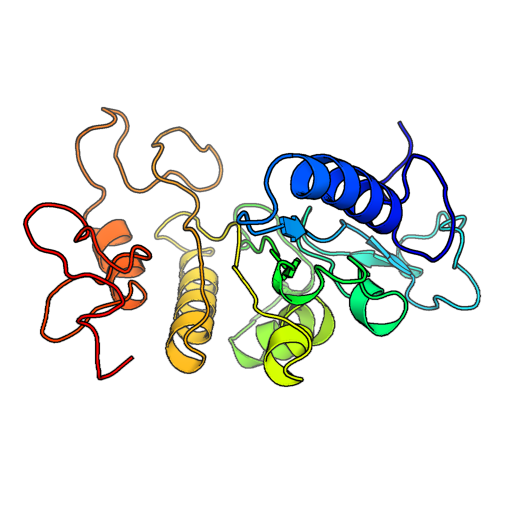LU A 1 190 ? -5.898 8.569 18.144 1.00 97.56 190 GLU A O 1
ATOM 1573 N N . LYS A 1 191 ? -4.176 7.365 18.950 1.00 98.00 191 LYS A N 1
ATOM 1574 C CA . LYS A 1 191 ? -3.908 6.680 17.679 1.00 98.00 191 LYS A CA 1
ATOM 1575 C C . LYS A 1 191 ? -5.055 5.759 17.277 1.00 98.00 191 LYS A C 1
ATOM 1577 O O . LYS A 1 191 ? -5.441 5.728 16.108 1.00 98.00 191 LYS A O 1
ATOM 1582 N N . TYR A 1 192 ? -5.639 5.037 18.230 1.00 97.62 192 TYR A N 1
ATOM 1583 C CA . TYR A 1 192 ? -6.800 4.193 17.973 1.00 97.62 192 TYR A CA 1
ATOM 1584 C C . TYR A 1 192 ? -7.991 5.020 17.477 1.00 97.62 192 TYR A C 1
ATOM 1586 O O . TYR A 1 192 ? -8.587 4.670 16.456 1.00 97.62 192 TYR A O 1
ATOM 1594 N N . ALA A 1 193 ? -8.308 6.145 18.129 1.00 98.12 193 ALA A N 1
ATOM 1595 C CA . ALA A 1 193 ? -9.369 7.047 17.683 1.00 98.12 193 ALA A CA 1
ATOM 1596 C C . ALA A 1 193 ? -9.104 7.594 16.272 1.00 98.12 193 ALA A C 1
ATOM 1598 O O . ALA A 1 193 ? -10.026 7.649 15.456 1.00 98.12 193 ALA A O 1
ATOM 1599 N N . PHE A 1 194 ? -7.848 7.922 15.957 1.00 98.38 194 PHE A N 1
ATOM 1600 C CA . PHE A 1 194 ? -7.450 8.376 14.628 1.00 98.38 194 PHE A CA 1
ATOM 1601 C C . PHE A 1 194 ? -7.713 7.323 13.543 1.00 98.38 194 PHE A C 1
ATOM 1603 O O . PHE A 1 194 ? -8.313 7.646 12.515 1.00 98.38 194 PHE A O 1
ATOM 1610 N N . VAL A 1 195 ? -7.292 6.072 13.767 1.00 97.88 195 VAL A N 1
ATOM 1611 C CA . VAL A 1 195 ? -7.464 4.959 12.812 1.00 97.88 195 VAL A CA 1
ATOM 1612 C C . VAL A 1 195 ? -8.928 4.533 12.707 1.00 97.88 195 VAL A C 1
ATOM 1614 O O . VAL A 1 195 ? -9.396 4.183 11.623 1.00 97.88 195 VAL A O 1
ATOM 1617 N N . LYS A 1 196 ? -9.682 4.609 13.809 1.00 96.69 196 LYS A N 1
ATOM 1618 C CA . LYS A 1 196 ? -11.099 4.232 13.866 1.00 96.69 196 LYS A CA 1
ATOM 1619 C C . LYS A 1 196 ? -11.963 4.962 12.835 1.00 96.69 196 LYS A C 1
ATOM 1621 O O . LYS A 1 196 ? -12.943 4.381 12.380 1.00 96.69 196 LYS A O 1
ATOM 1626 N N . GLU A 1 197 ? -11.609 6.181 12.433 1.00 96.56 197 GLU A N 1
ATOM 1627 C CA . GLU A 1 197 ? -12.348 6.942 11.411 1.00 96.56 197 GLU A CA 1
ATOM 1628 C C . GLU A 1 197 ? -12.393 6.264 10.033 1.00 96.56 197 GLU A C 1
ATOM 1630 O O . GLU A 1 197 ? -13.316 6.518 9.265 1.00 96.56 197 GLU A O 1
ATOM 1635 N N . VAL A 1 198 ? -11.428 5.395 9.725 1.00 96.44 198 VAL A N 1
ATOM 1636 C CA . VAL A 1 198 ? -11.349 4.672 8.443 1.00 96.44 198 VAL A CA 1
ATOM 1637 C C . VAL A 1 198 ? -11.560 3.168 8.592 1.00 96.44 198 VAL A C 1
ATOM 1639 O O . VAL A 1 198 ? -11.320 2.403 7.658 1.00 96.44 198 VAL A O 1
ATOM 1642 N N . LEU A 1 199 ? -12.009 2.714 9.764 1.00 95.12 199 LEU A N 1
ATOM 1643 C CA . LEU A 1 199 ? -12.483 1.345 9.934 1.00 95.12 199 LEU A CA 1
ATOM 1644 C C . LEU A 1 199 ? -13.919 1.234 9.426 1.00 95.12 199 LEU A C 1
ATOM 1646 O O . LEU A 1 199 ? -14.771 2.054 9.777 1.00 95.12 199 LEU A O 1
ATOM 1650 N N . TRP A 1 200 ? -14.187 0.179 8.655 1.00 92.62 200 TRP A N 1
ATOM 1651 C CA . TRP A 1 200 ? -15.513 -0.126 8.130 1.00 92.62 200 TRP A CA 1
ATOM 1652 C C . TRP A 1 200 ? -16.538 -0.210 9.258 1.00 92.62 200 TRP A C 1
ATOM 1654 O O . TRP A 1 200 ? -16.447 -1.067 10.143 1.00 92.62 200 TRP A O 1
ATOM 1664 N N . GLN A 1 201 ? -17.510 0.698 9.230 1.00 93.00 201 GLN A N 1
ATOM 1665 C CA . GLN A 1 201 ? -18.552 0.811 10.239 1.00 93.00 201 GLN A CA 1
ATOM 1666 C C . GLN A 1 201 ? -19.904 1.072 9.588 1.00 93.00 201 GLN A C 1
ATOM 1668 O O . GLN A 1 201 ? -20.017 1.866 8.660 1.00 93.00 201 GLN A O 1
ATOM 1673 N N . GLU A 1 202 ? -20.946 0.457 10.135 1.00 92.88 202 GLU A N 1
ATOM 1674 C CA . GLU A 1 202 ? -22.333 0.740 9.783 1.00 92.88 202 GLU A CA 1
ATOM 1675 C C . GLU A 1 202 ? -23.159 0.859 11.065 1.00 92.88 202 GLU A C 1
ATOM 1677 O O . GLU A 1 202 ? -23.112 -0.013 11.933 1.00 92.88 202 GLU A O 1
ATOM 1682 N N . ASN A 1 203 ? -23.912 1.957 11.207 1.00 91.50 203 ASN A N 1
ATOM 1683 C CA . ASN A 1 203 ? -24.766 2.220 12.375 1.00 91.50 203 ASN A CA 1
ATOM 1684 C C . ASN A 1 203 ? -24.030 2.069 13.727 1.00 91.50 203 ASN A C 1
ATOM 1686 O O . ASN A 1 203 ? -24.586 1.559 14.699 1.00 91.50 203 ASN A O 1
ATOM 1690 N N . GLY A 1 204 ? -22.760 2.488 13.778 1.00 90.62 204 GLY A N 1
ATOM 1691 C CA . GLY A 1 204 ? -21.918 2.418 14.977 1.00 90.62 204 GLY A CA 1
ATOM 1692 C C . GLY A 1 204 ? -21.332 1.036 15.290 1.00 90.62 204 GLY A C 1
ATOM 1693 O O . GLY A 1 204 ? -20.720 0.875 16.345 1.00 90.62 204 GLY A O 1
ATOM 1694 N N . LYS A 1 205 ? -21.497 0.043 14.406 1.00 94.06 205 LYS A N 1
ATOM 1695 C CA . LYS A 1 205 ? -20.889 -1.288 14.534 1.00 94.06 205 LYS A CA 1
ATOM 1696 C C . LYS A 1 205 ? -19.781 -1.486 13.513 1.00 94.06 205 LYS A C 1
ATOM 1698 O O . LYS A 1 205 ? -19.943 -1.104 12.360 1.00 94.06 205 LYS A O 1
ATOM 1703 N N . PHE A 1 206 ? -18.693 -2.134 13.920 1.00 95.06 206 PHE A N 1
ATOM 1704 C CA . PHE A 1 206 ? -17.619 -2.512 13.004 1.00 95.06 206 PHE A CA 1
ATOM 1705 C C . PHE A 1 206 ? -18.045 -3.655 12.084 1.00 95.06 206 PHE A C 1
ATOM 1707 O O . PHE A 1 206 ? -18.681 -4.614 12.530 1.00 95.06 206 PHE A O 1
ATOM 1714 N N . VAL A 1 207 ? -17.664 -3.573 10.815 1.00 94.38 207 VAL A N 1
ATOM 1715 C CA . VAL A 1 207 ? -17.967 -4.588 9.804 1.00 94.38 207 VAL A CA 1
ATOM 1716 C C . VAL A 1 207 ? -16.757 -5.495 9.615 1.00 94.38 207 VAL A C 1
ATOM 1718 O O . VAL A 1 207 ? -15.666 -5.037 9.283 1.00 94.38 207 VAL A O 1
ATOM 1721 N N . GLY A 1 208 ? -16.943 -6.793 9.855 1.00 90.81 208 GLY A N 1
ATOM 1722 C CA . GLY A 1 208 ? -15.930 -7.811 9.585 1.00 90.81 208 GLY A CA 1
ATOM 1723 C C . GLY A 1 208 ? -15.907 -8.238 8.122 1.00 90.81 208 GLY A C 1
ATOM 1724 O O . GLY A 1 208 ? -16.916 -8.158 7.431 1.00 90.81 208 GLY A O 1
ATOM 1725 N N . LEU A 1 209 ? -14.770 -8.777 7.673 1.00 87.75 209 LEU A N 1
ATOM 1726 C CA . LEU A 1 209 ? -14.615 -9.321 6.316 1.00 87.75 209 LEU A CA 1
ATOM 1727 C C . LEU A 1 209 ? -15.400 -10.628 6.086 1.00 87.75 209 LEU A C 1
ATOM 1729 O O . LEU A 1 209 ? -15.611 -11.033 4.945 1.00 87.75 209 LEU A O 1
ATOM 1733 N N . ASP A 1 210 ? -15.814 -11.318 7.152 1.00 89.69 210 ASP A N 1
ATOM 1734 C CA . ASP A 1 210 ? -16.531 -12.588 7.052 1.00 89.69 210 ASP A CA 1
ATOM 1735 C C . ASP A 1 210 ? -18.034 -12.359 6.793 1.00 89.69 210 ASP A C 1
ATOM 1737 O O . ASP A 1 210 ? -18.682 -11.497 7.388 1.00 89.69 210 ASP A O 1
ATOM 1741 N N . HIS A 1 211 ? -18.611 -13.147 5.883 1.00 91.00 211 HIS A N 1
ATOM 1742 C CA . HIS A 1 211 ? -20.024 -13.059 5.494 1.00 91.00 211 HIS A CA 1
ATOM 1743 C C . HIS A 1 211 ? -20.986 -13.792 6.449 1.00 91.00 211 HIS A C 1
ATOM 1745 O O . HIS A 1 211 ? -22.200 -13.774 6.231 1.00 91.00 211 HIS A O 1
ATOM 1751 N N . LYS A 1 212 ? -20.464 -14.518 7.440 1.00 92.94 212 LYS A N 1
ATOM 1752 C CA . LYS A 1 212 ? -21.208 -15.403 8.349 1.00 92.94 212 LYS A CA 1
ATOM 1753 C C . LYS A 1 212 ? -20.875 -15.162 9.818 1.00 92.94 212 LYS A C 1
ATOM 1755 O O . LYS A 1 212 ? -21.767 -15.297 10.649 1.00 92.94 212 LYS A O 1
ATOM 1760 N N . ILE A 1 213 ? -19.621 -14.858 10.138 1.00 94.06 213 ILE A N 1
ATOM 1761 C CA . ILE A 1 213 ? -19.140 -14.658 11.508 1.00 94.06 213 ILE A CA 1
ATOM 1762 C C . ILE A 1 213 ? -18.928 -13.162 11.741 1.00 94.06 213 ILE A C 1
ATOM 1764 O O . ILE A 1 213 ? -18.193 -12.508 11.009 1.00 94.06 213 ILE A O 1
ATOM 1768 N N . ALA A 1 214 ? -19.603 -12.604 12.745 1.00 94.31 214 ALA A N 1
ATOM 1769 C CA . ALA A 1 214 ? -19.460 -11.19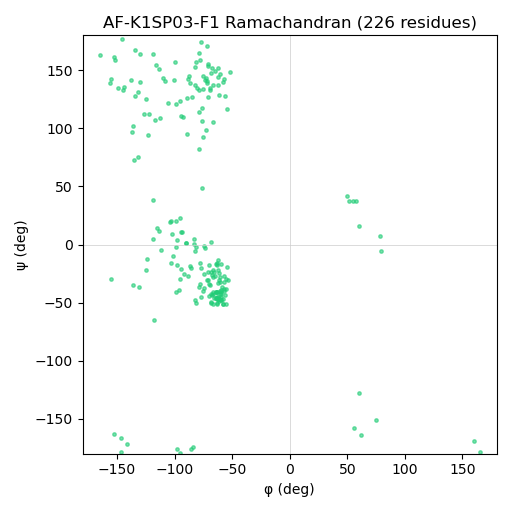3 13.085 1.00 94.31 214 ALA A CA 1
ATOM 1770 C C . ALA A 1 214 ? -18.057 -10.889 13.641 1.00 94.31 214 ALA A C 1
ATOM 1772 O O . ALA A 1 214 ? -17.417 -11.746 14.256 1.00 94.31 214 ALA A O 1
ATOM 1773 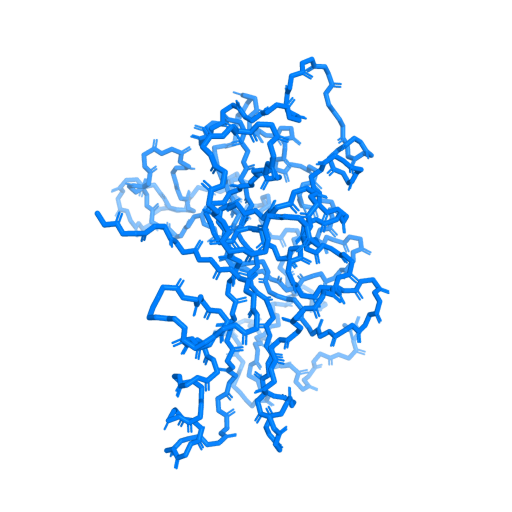N N . LEU A 1 215 ? -17.587 -9.653 13.446 1.00 92.69 215 LEU A N 1
ATOM 1774 C CA . LEU A 1 215 ? -16.319 -9.200 14.018 1.00 92.69 215 LEU A CA 1
ATOM 1775 C C . LEU A 1 215 ? -16.451 -8.990 15.533 1.00 92.69 215 LEU A C 1
ATOM 1777 O O . LEU A 1 215 ? -16.919 -7.948 15.993 1.00 92.69 215 LEU A O 1
ATOM 1781 N N . GLY A 1 216 ? -16.019 -9.981 16.311 1.00 91.00 216 GLY A N 1
ATOM 1782 C CA . GLY A 1 216 ? -16.144 -9.954 17.768 1.00 91.00 216 GLY A CA 1
ATOM 1783 C C . GLY A 1 216 ? -17.603 -9.903 18.238 1.00 91.00 216 GLY A C 1
ATOM 1784 O O . GLY A 1 216 ? -18.532 -10.182 17.484 1.00 91.00 216 GLY A O 1
ATOM 1785 N N . GLU A 1 217 ? -17.811 -9.540 19.503 1.00 91.56 217 GLU A N 1
ATOM 1786 C CA . GLU A 1 217 ? -19.148 -9.537 20.120 1.00 91.56 217 GLU A CA 1
ATOM 1787 C C . GLU A 1 217 ? -20.036 -8.368 19.656 1.00 91.56 217 GLU A C 1
ATOM 1789 O O . GLU A 1 217 ? -21.260 -8.475 19.675 1.00 91.56 217 GLU A O 1
ATOM 1794 N N . ASN A 1 218 ? -19.428 -7.258 19.218 1.00 92.00 218 ASN A N 1
ATOM 1795 C CA . ASN A 1 218 ? -20.128 -6.001 18.917 1.00 92.00 218 ASN A CA 1
ATOM 1796 C C . ASN A 1 218 ? -20.154 -5.633 17.423 1.00 92.00 218 ASN A C 1
ATOM 1798 O O . ASN A 1 218 ? -20.771 -4.630 17.052 1.00 92.00 218 ASN A O 1
ATOM 1802 N N . GLY A 1 219 ? -19.482 -6.405 16.567 1.00 95.12 219 GLY A N 1
ATOM 1803 C CA . GLY A 1 219 ? -19.451 -6.170 15.126 1.00 95.12 219 GLY A CA 1
ATOM 1804 C C . GLY A 1 219 ? -20.622 -6.797 14.372 1.00 95.12 219 GLY A C 1
ATOM 1805 O O . GLY A 1 219 ? -21.540 -7.383 14.950 1.00 95.12 219 GLY A O 1
ATOM 1806 N N . ILE A 1 220 ? -20.575 -6.674 13.049 1.00 95.69 220 ILE A N 1
ATOM 1807 C CA . ILE A 1 220 ? -21.497 -7.314 12.104 1.00 95.69 220 ILE A CA 1
ATOM 1808 C C . ILE A 1 220 ? -20.724 -8.034 10.999 1.00 95.69 220 ILE A C 1
ATOM 1810 O O . ILE A 1 220 ? -19.521 -7.825 10.822 1.00 95.69 220 ILE A O 1
ATOM 1814 N N . THR A 1 221 ? -21.414 -8.913 10.276 1.00 94.88 221 THR A N 1
ATOM 1815 C CA . THR A 1 221 ? -20.859 -9.584 9.096 1.00 94.88 221 THR A CA 1
ATOM 1816 C C . THR A 1 221 ? -20.878 -8.651 7.888 1.00 94.88 221 THR A C 1
ATOM 1818 O O . THR A 1 221 ? -21.708 -7.743 7.813 1.00 94.88 221 THR A O 1
ATOM 1821 N N . LEU A 1 222 ? -20.048 -8.935 6.883 1.00 91.12 222 LEU A N 1
ATOM 1822 C CA . LEU A 1 222 ? -20.103 -8.225 5.601 1.00 91.12 222 LEU A CA 1
ATOM 1823 C C . LEU A 1 222 ? -21.463 -8.384 4.901 1.00 91.12 222 LEU A C 1
ATOM 1825 O O . LEU A 1 222 ? -21.881 -7.522 4.141 1.00 91.12 222 LEU A O 1
ATOM 1829 N N . LYS A 1 223 ? -22.175 -9.491 5.151 1.00 92.94 223 LYS A N 1
ATOM 1830 C CA . LYS A 1 223 ? -23.511 -9.738 4.589 1.00 92.94 223 LYS A CA 1
ATOM 1831 C C . LYS A 1 223 ? -24.586 -8.843 5.218 1.00 92.94 223 LYS A C 1
ATOM 1833 O O . LYS A 1 223 ? -25.588 -8.553 4.564 1.00 92.94 223 LYS A O 1
ATOM 1838 N N . ASP A 1 224 ? -24.408 -8.470 6.482 1.00 93.12 224 ASP A N 1
ATOM 1839 C CA . ASP A 1 224 ? -25.375 -7.658 7.220 1.00 93.12 224 ASP A CA 1
ATOM 1840 C C . ASP A 1 224 ? -25.175 -6.157 6.992 1.00 93.12 224 ASP A C 1
ATOM 1842 O O . ASP A 1 224 ? -26.129 -5.405 7.186 1.00 93.12 224 ASP A O 1
ATOM 1846 N N . ALA A 1 225 ? -23.984 -5.743 6.546 1.00 91.56 225 ALA A N 1
ATOM 1847 C CA . ALA A 1 225 ? -23.718 -4.385 6.090 1.00 91.56 225 ALA A CA 1
ATOM 1848 C C . ALA A 1 225 ? -24.419 -4.121 4.744 1.00 91.56 225 ALA A C 1
ATOM 1850 O O . ALA A 1 225 ? -24.283 -4.894 3.794 1.00 91.56 225 ALA A O 1
ATOM 1851 N N . LYS A 1 226 ? -25.208 -3.047 4.666 1.00 84.81 226 LYS A N 1
ATOM 1852 C CA . LYS A 1 226 ? -26.054 -2.695 3.507 1.00 84.81 226 LYS A CA 1
ATOM 1853 C C . LYS A 1 226 ? -25.788 -1.304 2.934 1.00 84.81 226 LYS A C 1
ATOM 1855 O O . LYS A 1 226 ? -26.332 -0.986 1.879 1.00 84.81 226 LYS A O 1
ATOM 1860 N N . GLY A 1 227 ? -25.043 -0.473 3.650 1.00 75.62 227 GLY A N 1
ATOM 1861 C CA . GLY A 1 227 ? -24.721 0.912 3.319 1.00 75.62 227 GLY A CA 1
ATOM 1862 C C . GLY A 1 227 ? -23.234 1.153 3.071 1.00 75.62 227 GLY A C 1
ATOM 1863 O O . GLY A 1 227 ? -22.825 2.312 3.076 1.00 75.62 227 GLY A O 1
ATOM 1864 N N . LEU A 1 228 ? -22.457 0.081 2.894 1.00 68.62 228 LEU A N 1
ATOM 1865 C CA . LEU A 1 228 ? -21.060 0.116 2.463 1.00 68.62 228 LEU A CA 1
ATOM 1866 C C . LEU A 1 228 ? -20.939 -0.089 0.952 1.00 68.62 228 LEU A C 1
ATOM 1868 O O . LEU A 1 228 ? -21.731 -0.894 0.406 1.00 68.62 228 LEU A O 1
#

Organism: NCBI:txid408170

Foldseek 3Di:
DDFAADADDCDPSPQLNVQLVVLLVVCVVPVPAAREGFAAQWDAPDCVVCVVVPDPDCVRIDGDPGSQAPLSCVVHNRDNDPSPVRYEYEYEHEFCLVPNDPLNPDDHALVSCCVVGHVNRPVVCLVVVVDAYEHEEYAADCDPPRVRVLVSVLVVCLVRVHHYAYPDLAQPPPRGGHQAHPVSPHGPVVVCVSVVSNAPDDPRAGEDDAQPDADPPGHGYPVPDDPD

Mean predicted aligned error: 3.37 Å

Solvent-accessible surface area (backbone atoms only — not comparable to full-atom values): 12905 Å² total; per-residue (Å²): 136,80,73,62,40,64,52,93,58,85,49,92,45,18,49,51,44,49,50,40,54,50,46,55,59,47,41,75,76,44,75,81,60,72,46,75,44,54,30,31,35,53,43,50,70,46,55,88,84,35,56,82,67,75,72,89,53,70,87,52,38,46,77,47,47,72,25,19,27,38,49,44,47,80,84,52,57,83,66,57,66,98,49,47,92,28,53,29,41,23,37,26,54,75,30,54,64,74,51,81,49,80,76,61,60,78,91,61,51,61,68,50,41,38,67,73,50,39,40,67,24,48,47,46,36,52,77,68,67,73,44,55,57,32,35,57,32,35,54,45,47,93,41,82,78,22,35,63,45,51,51,39,52,51,48,54,33,53,81,62,72,52,46,70,38,71,41,33,65,53,34,82,40,94,58,26,33,33,39,19,39,91,82,71,72,50,67,34,61,69,57,42,56,62,54,53,76,64,49,58,62,56,98,90,23,44,52,22,91,37,66,82,52,44,39,68,96,69,29,32,18,45,67,74,56,81,89,123

Nearest PDB structures (foldseek):
  4dm2-assembly1_A  TM=8.426E-01  e=6.258E-16  Pyrococcus horikoshii OT3
  3qhn-assembly1_A  TM=8.540E-01  e=3.450E-15  Pyrococcus horikoshii
  3vvg-assembly2_B  TM=8.458E-01  e=2.300E-14  Pyrococcus horikoshii OT3
  3axx-assembly1_A  TM=8.609E-01  e=6.326E-14  Pyrococcus horikoshii OT3
  3qhm-assembly3_C  TM=8.586E-01  e=1.439E-13  Pyrococcus horikoshii

Sequence (228 aa):
DKAAIWNDSDSANNWKYVAETAASRILAKNPNVLIMVEGTEIYPTDIKSNKDFSSTNDDDYYFNWWGGNLRGVKDFPVNLGKYQNKLVYSPHDYGPTVYQQPWFEGDYDFDSLMRDCWQDNWFFIYKNNTAPLLIGEWGGFMKEPNLKWMTCMRRLISENHLNHTFWCYNANSGDTGGLVLDDFSTWDEEKYAFVKEVLWQENGKFVGLDHKIALGENGITLKDAKGL

pLDDT: mean 96.3, std 4.28, range [58.22, 98.88]

Radius of gyration: 18.82 Å; Cα contacts (8 Å, |Δi|>4): 383; chains: 1; bounding box: 50×48×51 Å

InterPro domains:
  IPR001547 Glycoside hydrolase, family 5 [PF00150] (6-173)
  IPR017853 Glycoside hydrolase superfamily [SSF51445] (4-200)